Protein AF-M6HXC1-F1 (afdb_monomer_lite)

Structure (mmCIF, N/CA/C/O backbone):
data_AF-M6HXC1-F1
#
_entry.id   AF-M6HXC1-F1
#
loop_
_atom_site.group_PDB
_atom_site.id
_atom_site.type_symbol
_atom_site.label_atom_id
_atom_site.label_alt_id
_atom_site.label_comp_id
_atom_site.label_asym_id
_atom_site.label_entity_id
_atom_site.label_seq_id
_atom_site.pdbx_PDB_ins_code
_atom_site.Cartn_x
_atom_site.Cartn_y
_atom_site.Cartn_z
_atom_site.occupancy
_atom_site.B_iso_or_equiv
_atom_site.auth_seq_id
_atom_site.auth_comp_id
_atom_site.auth_asym_id
_atom_site.auth_atom_id
_atom_site.pdbx_PDB_model_num
ATOM 1 N N . MET A 1 1 ? 54.395 -15.368 -34.177 1.00 36.56 1 MET A N 1
ATOM 2 C CA . MET A 1 1 ? 54.080 -14.291 -33.207 1.00 36.56 1 MET A CA 1
ATOM 3 C C . MET A 1 1 ? 53.318 -13.216 -33.977 1.00 36.56 1 MET A C 1
ATOM 5 O O . MET A 1 1 ? 53.931 -12.539 -34.779 1.00 36.56 1 MET A O 1
ATOM 9 N N . SER A 1 2 ? 51.989 -13.232 -34.083 1.00 32.53 2 SER A N 1
ATOM 10 C CA . SER A 1 2 ? 50.920 -13.229 -33.068 1.00 32.53 2 SER A CA 1
ATOM 11 C C . SER A 1 2 ? 50.700 -11.858 -32.412 1.00 32.53 2 SER A C 1
ATOM 13 O O . SER A 1 2 ? 51.585 -11.357 -31.732 1.00 32.53 2 SER A O 1
ATOM 15 N N . GLN A 1 3 ? 49.459 -11.378 -32.584 1.00 36.69 3 GLN A N 1
ATOM 16 C CA . GLN A 1 3 ? 48.673 -10.468 -31.737 1.00 36.69 3 GLN A CA 1
ATOM 17 C C . GLN A 1 3 ? 48.972 -8.958 -31.744 1.00 36.69 3 GLN A C 1
ATOM 19 O O . GLN A 1 3 ? 49.969 -8.506 -31.203 1.00 36.69 3 GLN A O 1
ATOM 24 N N . SER A 1 4 ? 47.996 -8.172 -32.239 1.00 34.72 4 SER A N 1
ATOM 25 C CA . SER A 1 4 ? 47.321 -7.117 -31.434 1.00 34.72 4 SER A CA 1
ATOM 26 C C . SER A 1 4 ? 46.303 -6.232 -32.193 1.00 34.72 4 SER A C 1
ATOM 28 O O . SER A 1 4 ? 46.086 -5.087 -31.811 1.00 34.72 4 SER A O 1
ATOM 30 N N . LYS A 1 5 ? 45.612 -6.700 -33.248 1.00 34.59 5 LYS A N 1
ATOM 31 C CA . LYS A 1 5 ? 44.553 -5.879 -33.900 1.00 34.59 5 LYS A CA 1
ATOM 32 C C . LYS A 1 5 ? 43.199 -6.572 -34.100 1.00 34.59 5 LYS A C 1
ATOM 34 O O . LYS A 1 5 ? 42.372 -6.102 -34.867 1.00 34.59 5 LYS A O 1
ATOM 39 N N . GLY A 1 6 ? 42.949 -7.666 -33.374 1.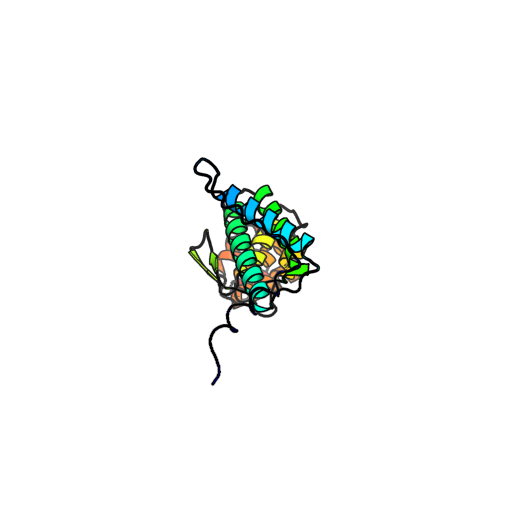00 31.66 6 GLY A N 1
ATOM 40 C CA . GLY A 1 6 ? 41.739 -8.491 -33.523 1.00 31.66 6 GLY A CA 1
ATOM 41 C C . GLY A 1 6 ? 40.704 -8.421 -32.392 1.00 31.66 6 GLY A C 1
ATOM 42 O O . GLY A 1 6 ? 39.690 -9.101 -32.493 1.00 31.66 6 GLY A O 1
ATOM 43 N N . TYR A 1 7 ? 40.918 -7.642 -31.322 1.00 31.84 7 TYR A N 1
ATOM 44 C CA . TYR A 1 7 ? 40.056 -7.711 -30.124 1.00 31.84 7 TYR A CA 1
ATOM 45 C C . TYR A 1 7 ? 39.026 -6.582 -29.962 1.00 31.84 7 TYR A C 1
ATOM 47 O O . TYR A 1 7 ? 38.107 -6.725 -29.162 1.00 31.84 7 TYR A O 1
ATOM 55 N N . TYR A 1 8 ? 39.100 -5.505 -30.751 1.00 30.84 8 TYR A N 1
ATOM 56 C CA . TYR A 1 8 ? 38.134 -4.397 -30.654 1.00 30.84 8 TYR A CA 1
ATOM 57 C C . TYR A 1 8 ? 37.016 -4.423 -31.706 1.00 30.84 8 TYR A C 1
ATOM 59 O O . TYR A 1 8 ? 36.006 -3.751 -31.531 1.00 30.84 8 TYR A O 1
ATOM 67 N N . PHE A 1 9 ? 37.127 -5.252 -32.749 1.00 29.84 9 PHE A N 1
ATOM 68 C CA . PHE A 1 9 ? 36.102 -5.337 -33.801 1.00 29.84 9 PHE A CA 1
ATOM 69 C C . PHE A 1 9 ? 35.052 -6.436 -33.588 1.00 29.84 9 PHE A C 1
ATOM 71 O O . PHE A 1 9 ? 34.052 -6.468 -34.300 1.00 29.84 9 PHE A O 1
ATOM 78 N N . LYS A 1 10 ? 35.224 -7.309 -32.586 1.00 29.42 10 LYS A N 1
ATOM 79 C CA . LYS A 1 10 ? 34.279 -8.408 -32.318 1.00 29.42 10 LYS A CA 1
ATOM 80 C C . LYS A 1 10 ? 33.200 -8.080 -31.278 1.00 29.42 10 LYS A C 1
ATOM 82 O O . LYS A 1 10 ? 32.333 -8.905 -31.037 1.00 29.42 10 LYS A O 1
ATOM 87 N N . LYS A 1 11 ? 33.200 -6.873 -30.698 1.00 31.97 11 LYS A N 1
ATOM 88 C CA . LYS A 1 11 ? 32.168 -6.430 -29.734 1.00 31.97 11 LYS A CA 1
ATOM 89 C C . LYS A 1 11 ? 31.167 -5.412 -30.297 1.00 31.97 11 LYS A C 1
ATOM 91 O O . LYS A 1 11 ? 30.354 -4.878 -29.556 1.00 31.97 11 LYS A O 1
ATOM 96 N N . LEU A 1 12 ? 31.226 -5.160 -31.605 1.00 30.53 12 LEU A N 1
ATOM 97 C CA . LEU A 1 12 ? 30.368 -4.211 -32.330 1.00 30.53 12 LEU A CA 1
ATOM 98 C C . LEU A 1 12 ? 29.409 -4.896 -33.320 1.00 30.53 12 LEU A C 1
ATOM 100 O O . LEU A 1 12 ? 28.725 -4.220 -34.082 1.00 30.53 12 LEU A O 1
ATOM 104 N N . LEU A 1 13 ? 29.342 -6.231 -33.307 1.00 31.02 13 LEU A N 1
ATOM 105 C CA . LEU A 1 13 ? 28.582 -7.025 -34.280 1.00 31.02 13 LEU A CA 1
ATOM 106 C C . LEU A 1 13 ? 27.332 -7.726 -33.724 1.00 31.02 13 LEU A C 1
ATOM 108 O O . LEU A 1 13 ? 26.699 -8.451 -34.477 1.00 31.02 13 LEU A O 1
ATOM 112 N N . ASP A 1 14 ? 26.913 -7.414 -32.492 1.00 31.38 14 ASP A N 1
ATOM 113 C CA . ASP A 1 14 ? 25.625 -7.867 -31.920 1.00 31.38 14 ASP A CA 1
ATOM 114 C C . ASP A 1 14 ? 24.550 -6.761 -31.852 1.00 31.38 14 ASP A C 1
ATOM 116 O O . ASP A 1 14 ? 23.504 -6.923 -31.234 1.00 31.38 14 ASP A O 1
ATOM 120 N N . LEU A 1 15 ? 24.767 -5.622 -32.517 1.00 37.88 15 LEU A N 1
ATOM 121 C CA . LEU A 1 15 ? 23.838 -4.477 -32.520 1.00 37.88 15 LEU A CA 1
ATOM 122 C C . LEU A 1 15 ? 23.124 -4.258 -33.864 1.00 37.88 15 LEU A C 1
ATOM 124 O O . LEU A 1 15 ? 22.612 -3.175 -34.136 1.00 37.88 15 LEU A O 1
ATOM 128 N N . LYS A 1 16 ? 23.054 -5.280 -34.724 1.00 31.03 16 LYS A N 1
ATOM 129 C CA . LYS A 1 16 ? 22.510 -5.136 -36.086 1.00 31.03 16 LYS A CA 1
ATOM 130 C C . LYS A 1 16 ? 20.981 -5.190 -36.231 1.00 31.03 16 LYS A C 1
ATOM 132 O O . LYS A 1 16 ? 20.516 -5.134 -37.363 1.00 31.03 16 LYS A O 1
ATOM 137 N N . CYS A 1 17 ? 20.197 -5.203 -35.150 1.00 33.34 17 CYS A N 1
ATOM 138 C CA . CYS A 1 17 ? 18.726 -5.203 -35.261 1.00 33.34 17 CYS A CA 1
ATOM 139 C C . CYS A 1 17 ? 18.004 -3.929 -34.802 1.00 33.34 17 CYS A C 1
ATOM 141 O O . CYS A 1 17 ? 16.793 -3.853 -34.976 1.00 33.34 17 CYS A O 1
ATOM 143 N N . CYS A 1 18 ? 18.679 -2.898 -34.289 1.00 35.50 18 CYS A N 1
ATOM 144 C CA . CYS A 1 18 ? 17.993 -1.648 -33.943 1.00 35.50 18 CYS A CA 1
ATOM 145 C C . CYS A 1 18 ? 18.856 -0.437 -34.293 1.00 35.50 18 CYS A C 1
ATOM 147 O O . CYS A 1 18 ? 19.842 -0.144 -33.619 1.00 35.50 18 CYS A O 1
ATOM 149 N N . GLY A 1 19 ? 18.467 0.289 -35.341 1.00 35.44 19 GLY A N 1
ATOM 150 C CA . GLY A 1 19 ? 18.986 1.625 -35.600 1.00 35.44 19 GLY A CA 1
ATOM 151 C C . GLY A 1 19 ? 18.590 2.555 -34.457 1.00 35.44 19 GLY A C 1
ATOM 152 O O . GLY A 1 19 ? 17.451 3.001 -34.388 1.00 35.44 19 GLY A O 1
ATOM 153 N N . PHE A 1 20 ? 19.528 2.844 -33.558 1.00 37.12 20 PHE A N 1
ATOM 154 C CA . PHE A 1 20 ? 19.376 3.888 -32.552 1.00 37.12 20 PHE A CA 1
ATOM 155 C C . PHE A 1 20 ? 20.219 5.095 -32.947 1.00 37.12 20 PHE A C 1
ATOM 157 O O . PHE A 1 20 ? 21.436 5.128 -32.771 1.00 37.12 20 PHE A O 1
ATOM 164 N N . ILE A 1 21 ? 19.539 6.112 -33.471 1.00 33.97 21 ILE A N 1
ATOM 165 C CA . ILE A 1 21 ? 20.050 7.477 -33.510 1.00 33.97 21 ILE A CA 1
ATOM 166 C C . ILE A 1 21 ? 20.040 7.973 -32.064 1.00 33.97 21 ILE A C 1
ATOM 168 O O . ILE A 1 21 ? 18.987 8.245 -31.487 1.00 33.97 21 ILE A O 1
ATOM 172 N N . TRP A 1 22 ? 21.217 8.082 -31.453 1.00 30.48 22 TRP A N 1
ATOM 173 C CA . TRP A 1 22 ? 21.364 8.777 -30.180 1.00 30.48 22 TRP A CA 1
ATOM 174 C C . TRP A 1 22 ? 21.272 10.282 -30.443 1.00 30.48 22 TRP A C 1
ATOM 176 O O . TRP A 1 22 ? 22.272 10.956 -30.679 1.00 30.48 22 TRP A O 1
ATOM 186 N N . MET A 1 23 ? 20.054 10.825 -30.431 1.00 26.81 23 MET A N 1
ATOM 187 C CA . MET A 1 23 ? 19.866 12.271 -30.475 1.00 26.81 23 MET A CA 1
ATOM 188 C C . MET A 1 23 ? 20.130 12.832 -29.077 1.00 26.81 23 MET A C 1
ATOM 190 O O . MET A 1 23 ? 19.324 12.716 -28.154 1.00 26.81 23 MET A O 1
ATOM 194 N N . ARG A 1 24 ? 21.316 13.414 -28.903 1.00 30.95 24 ARG A N 1
ATOM 195 C CA . ARG A 1 24 ? 21.702 14.181 -27.719 1.00 30.95 24 ARG A CA 1
ATOM 196 C C . ARG A 1 24 ? 20.886 15.480 -27.696 1.00 30.95 24 ARG A C 1
ATOM 198 O O . ARG A 1 24 ? 21.367 16.518 -28.135 1.00 30.95 24 ARG A O 1
ATOM 205 N N . MET A 1 25 ? 19.650 15.439 -27.198 1.00 28.02 25 MET A N 1
ATOM 206 C CA . MET A 1 25 ? 18.897 16.662 -26.903 1.00 28.02 25 MET A CA 1
ATOM 207 C C . MET A 1 25 ? 19.469 17.310 -25.640 1.00 28.02 25 MET A C 1
ATOM 209 O O . MET A 1 25 ? 19.085 16.998 -24.515 1.00 28.02 25 MET A O 1
ATOM 213 N N . GLN A 1 26 ? 20.412 18.233 -25.832 1.00 34.38 26 GLN A N 1
ATOM 214 C CA . GLN A 1 26 ? 20.573 19.347 -24.908 1.00 34.38 26 GLN A CA 1
ATOM 215 C C . GLN A 1 26 ? 19.395 20.302 -25.123 1.00 34.38 26 GLN A C 1
ATOM 217 O O . GLN A 1 26 ? 19.461 21.199 -25.954 1.00 34.38 26 GLN A O 1
ATOM 222 N N . THR A 1 27 ? 18.317 20.130 -24.367 1.00 30.53 27 THR A N 1
ATOM 223 C CA . THR A 1 27 ? 17.309 21.182 -24.205 1.00 30.53 27 THR A CA 1
ATOM 224 C C . THR A 1 27 ? 17.566 21.889 -22.886 1.00 30.53 27 THR A C 1
ATOM 226 O O . THR A 1 27 ? 17.169 21.430 -21.816 1.00 30.53 27 THR A O 1
ATOM 229 N N . LYS A 1 28 ? 18.267 23.023 -22.965 1.00 33.28 28 LYS A N 1
ATOM 230 C CA . LYS A 1 28 ? 18.056 24.105 -22.002 1.00 33.28 28 LYS A CA 1
ATOM 231 C C . LYS A 1 28 ? 16.594 24.554 -22.133 1.00 33.28 28 LYS A C 1
ATOM 233 O O . LYS A 1 28 ? 16.119 24.691 -23.255 1.00 33.28 28 LYS A O 1
ATOM 238 N N . SER A 1 29 ? 15.970 24.875 -20.996 1.00 39.41 29 SER A N 1
ATOM 239 C CA . SER A 1 29 ? 14.734 25.668 -20.854 1.00 39.41 29 SER A CA 1
ATOM 240 C C . SER A 1 29 ? 13.400 24.898 -20.709 1.00 39.41 29 SER A C 1
ATOM 242 O O . SER A 1 29 ? 12.919 24.264 -21.638 1.00 39.41 29 SER A O 1
ATOM 244 N N . ILE A 1 30 ? 12.808 25.037 -19.511 1.00 35.81 30 ILE A N 1
ATOM 245 C CA . ILE A 1 30 ? 11.367 25.002 -19.173 1.00 35.81 30 ILE A CA 1
ATOM 246 C C . ILE A 1 30 ? 10.609 23.690 -19.469 1.00 35.81 30 ILE A C 1
ATOM 248 O O . ILE A 1 30 ? 9.580 23.683 -20.135 1.00 35.81 30 ILE A O 1
ATOM 252 N N . LEU A 1 31 ? 11.048 22.565 -18.899 1.00 39.03 31 LEU A N 1
ATOM 253 C CA . LEU A 1 31 ? 10.179 21.392 -18.748 1.00 39.03 31 LEU A CA 1
ATOM 254 C C . LEU A 1 31 ? 10.225 20.920 -17.296 1.00 39.03 31 LEU A C 1
ATOM 256 O O . LEU A 1 31 ? 11.292 20.597 -16.773 1.00 39.03 31 LEU A O 1
ATOM 260 N N . ASN A 1 32 ? 9.072 20.929 -16.626 1.00 45.81 32 ASN A N 1
ATOM 261 C CA . ASN A 1 32 ? 8.947 20.533 -15.225 1.00 45.81 32 ASN A CA 1
ATOM 262 C C . ASN A 1 32 ? 9.570 19.133 -15.006 1.00 45.81 32 ASN A C 1
ATOM 264 O O . ASN A 1 32 ? 9.430 18.233 -15.842 1.00 45.81 32 ASN A O 1
ATOM 268 N N . ARG A 1 33 ? 10.275 18.929 -13.886 1.00 50.69 33 ARG A N 1
ATOM 269 C CA . ARG A 1 33 ? 11.004 17.683 -13.574 1.00 50.69 33 ARG A CA 1
ATOM 270 C C . ARG A 1 33 ? 10.080 16.453 -13.614 1.00 50.69 33 ARG A C 1
ATOM 272 O O . ARG A 1 33 ? 10.525 15.390 -14.047 1.00 50.69 33 ARG A O 1
ATOM 279 N N . LYS A 1 34 ? 8.796 16.632 -13.263 1.00 50.00 34 LYS A N 1
ATOM 280 C CA . LYS A 1 34 ? 7.723 15.624 -13.364 1.00 50.00 34 LYS A CA 1
ATOM 281 C C . LYS A 1 34 ? 7.447 15.194 -14.821 1.00 50.00 34 LYS A C 1
ATOM 283 O O . LYS A 1 34 ? 7.458 14.002 -15.120 1.00 50.00 34 LYS A O 1
ATOM 288 N N . HIS A 1 35 ? 7.337 16.147 -15.755 1.00 54.31 35 HIS A N 1
ATOM 289 C CA . HIS A 1 35 ? 7.111 15.872 -17.186 1.00 54.31 35 HIS A CA 1
ATOM 290 C C . HIS A 1 35 ? 8.260 15.087 -17.830 1.00 54.31 35 HIS A C 1
ATOM 292 O O . HIS A 1 35 ? 8.031 14.200 -18.648 1.00 54.31 35 HIS A O 1
ATOM 298 N N . THR A 1 36 ? 9.503 15.372 -17.434 1.00 61.56 36 THR A N 1
ATOM 299 C CA . THR A 1 36 ? 10.685 14.704 -18.005 1.00 61.56 36 THR A CA 1
ATOM 300 C C . THR A 1 36 ? 10.716 13.200 -17.703 1.00 61.56 36 THR A C 1
ATOM 302 O O . THR A 1 36 ? 11.212 12.428 -18.521 1.00 61.56 36 THR A O 1
ATOM 305 N N . PHE A 1 37 ? 10.204 12.756 -16.550 1.00 65.56 37 PHE A N 1
ATOM 306 C CA . PHE A 1 37 ? 10.182 11.331 -16.214 1.00 65.56 37 PHE A CA 1
ATOM 307 C C . PHE A 1 37 ? 9.011 10.589 -16.862 1.00 65.56 37 PHE A C 1
ATOM 309 O O . PHE A 1 37 ? 9.242 9.518 -17.413 1.00 65.56 37 PHE A O 1
ATOM 316 N N . LEU A 1 38 ? 7.800 11.159 -16.870 1.00 63.66 38 LEU A N 1
ATOM 317 C CA . LEU A 1 38 ? 6.650 10.552 -17.554 1.00 63.66 38 LEU A CA 1
ATOM 318 C C . LEU A 1 38 ? 6.970 10.301 -19.033 1.00 63.66 38 LEU A C 1
ATOM 320 O O . LEU A 1 38 ? 6.770 9.199 -19.534 1.00 63.66 38 LEU A O 1
ATOM 324 N N . VAL A 1 39 ? 7.581 11.287 -19.702 1.00 65.31 39 VAL A N 1
ATOM 325 C CA . VAL A 1 39 ? 8.066 11.139 -21.082 1.00 65.31 39 VAL A CA 1
ATOM 326 C C . VAL A 1 39 ? 9.080 10.002 -21.191 1.00 65.31 39 VAL A C 1
ATOM 328 O O . VAL A 1 39 ? 9.005 9.221 -22.131 1.00 65.31 39 VAL A O 1
ATOM 331 N N . ARG A 1 40 ? 10.003 9.855 -20.232 1.00 68.31 40 ARG A N 1
ATOM 332 C CA . ARG A 1 40 ? 10.975 8.750 -20.229 1.00 68.31 40 ARG A CA 1
ATOM 333 C C . ARG A 1 40 ? 10.315 7.392 -20.023 1.00 68.31 40 ARG A C 1
ATOM 335 O O . ARG A 1 40 ? 10.675 6.478 -20.747 1.00 68.31 40 ARG A O 1
ATOM 342 N N . VAL A 1 41 ? 9.356 7.255 -19.106 1.00 67.19 41 VAL A N 1
ATOM 343 C CA . VAL A 1 41 ? 8.618 5.996 -18.903 1.00 67.19 41 VAL A CA 1
ATOM 344 C C . VAL A 1 41 ? 7.834 5.637 -20.148 1.00 67.19 41 VAL A C 1
ATOM 346 O O . VAL A 1 41 ? 7.974 4.523 -20.630 1.00 67.19 41 VAL A O 1
ATOM 349 N N . VAL A 1 42 ? 7.079 6.579 -20.714 1.00 67.94 42 VAL A N 1
ATOM 350 C CA . VAL A 1 42 ? 6.321 6.361 -21.952 1.00 67.94 42 VAL A CA 1
ATOM 351 C C . VAL A 1 42 ? 7.257 5.959 -23.089 1.00 67.94 42 VAL A C 1
ATOM 353 O O . VAL A 1 42 ? 6.997 4.973 -23.771 1.00 67.94 42 VAL A O 1
ATOM 356 N N . LEU A 1 43 ? 8.385 6.651 -23.261 1.00 71.50 43 LEU A N 1
ATOM 357 C CA . LEU A 1 43 ? 9.363 6.314 -24.293 1.00 71.50 43 LEU A CA 1
ATOM 358 C C . LEU A 1 43 ? 10.000 4.939 -24.044 1.00 71.50 43 LEU A C 1
ATOM 360 O O . LEU A 1 43 ? 10.189 4.179 -24.984 1.00 71.50 43 LEU A O 1
ATOM 364 N N . THR A 1 44 ? 10.294 4.586 -22.790 1.00 68.81 44 THR A N 1
ATOM 365 C CA . THR A 1 44 ? 10.795 3.258 -22.416 1.00 68.81 44 THR A CA 1
ATOM 366 C C . THR A 1 44 ? 9.753 2.172 -22.677 1.00 68.81 44 THR A C 1
ATOM 368 O O . THR A 1 44 ? 10.105 1.163 -23.271 1.00 68.81 44 THR A O 1
ATOM 371 N N . VAL A 1 45 ? 8.484 2.377 -22.314 1.00 68.44 45 VAL A N 1
ATOM 372 C CA . VAL A 1 45 ? 7.376 1.450 -22.601 1.00 68.44 45 VAL A CA 1
ATOM 373 C C . VAL A 1 45 ? 7.236 1.251 -24.108 1.00 68.44 45 VAL A C 1
ATOM 375 O O . VAL A 1 45 ? 7.236 0.116 -24.566 1.00 68.44 45 VAL A O 1
ATOM 378 N N . ILE A 1 46 ? 7.192 2.340 -24.883 1.00 68.00 46 ILE A N 1
ATOM 379 C CA . ILE A 1 46 ? 7.152 2.307 -26.350 1.00 68.00 46 ILE A CA 1
ATOM 380 C C . ILE A 1 46 ? 8.324 1.476 -26.875 1.00 68.00 46 ILE A C 1
ATOM 382 O O . ILE A 1 46 ? 8.117 0.503 -27.592 1.00 68.00 46 ILE A O 1
ATOM 386 N N . LEU A 1 47 ? 9.554 1.794 -26.473 1.00 71.19 47 LEU A N 1
ATOM 387 C CA . LEU A 1 47 ? 10.731 1.058 -26.924 1.00 71.19 47 LEU A CA 1
ATOM 388 C C . LEU A 1 47 ? 10.670 -0.425 -26.552 1.00 71.19 47 LEU A C 1
ATOM 390 O O . LEU A 1 47 ? 10.983 -1.251 -27.401 1.00 71.19 47 LEU A O 1
ATOM 394 N N . LEU A 1 48 ? 10.239 -0.779 -25.340 1.00 68.12 48 LEU A N 1
ATOM 395 C CA . LEU A 1 48 ? 10.093 -2.169 -24.896 1.00 68.12 48 LEU A CA 1
ATOM 396 C C . LEU A 1 48 ? 9.030 -2.920 -25.707 1.00 68.12 48 LEU A C 1
ATOM 398 O O . LEU A 1 48 ? 9.276 -4.043 -26.132 1.00 68.12 48 LEU A O 1
ATOM 402 N N . VAL A 1 49 ? 7.880 -2.294 -25.971 1.00 65.19 49 VAL A N 1
ATOM 403 C CA . VAL A 1 49 ? 6.796 -2.878 -26.776 1.00 65.19 49 VAL A CA 1
ATOM 404 C C . VAL A 1 49 ? 7.247 -3.081 -28.226 1.00 65.19 49 VAL A C 1
ATOM 406 O O . VAL A 1 49 ? 7.071 -4.163 -28.780 1.00 65.19 49 VAL A O 1
ATOM 409 N N . PHE A 1 50 ? 7.897 -2.083 -28.834 1.00 62.97 50 PHE A N 1
ATOM 410 C CA . PHE A 1 50 ? 8.372 -2.168 -30.220 1.00 62.97 50 PHE A CA 1
ATOM 411 C C . PHE A 1 50 ? 9.614 -3.053 -30.395 1.00 62.97 50 PHE A C 1
ATOM 413 O O . PHE A 1 50 ? 9.849 -3.561 -31.489 1.00 62.97 50 PHE A O 1
ATOM 420 N N . SER A 1 51 ? 10.393 -3.278 -29.334 1.00 64.62 51 SER A N 1
ATOM 421 C CA . SER A 1 51 ? 11.533 -4.204 -29.338 1.00 64.62 51 SER A CA 1
ATOM 422 C C . SER A 1 51 ? 11.252 -5.518 -28.610 1.00 64.62 51 SER A C 1
ATOM 424 O O . SER A 1 51 ? 12.191 -6.248 -28.314 1.00 64.62 51 SER A O 1
ATOM 426 N N . GLY A 1 52 ? 9.981 -5.891 -28.409 1.00 55.84 52 GLY A N 1
ATOM 427 C CA . GLY A 1 52 ? 9.575 -7.182 -27.830 1.00 55.84 52 GLY A CA 1
ATOM 428 C C . GLY A 1 52 ? 10.102 -8.423 -28.576 1.00 55.84 52 GLY A C 1
ATOM 429 O O . GLY A 1 52 ? 10.037 -9.527 -28.048 1.00 55.84 52 GLY A O 1
ATOM 430 N N . ASN A 1 53 ? 10.694 -8.240 -29.763 1.00 53.97 53 ASN A N 1
ATOM 431 C CA . ASN A 1 53 ? 11.420 -9.260 -30.528 1.00 53.97 53 ASN A CA 1
ATOM 432 C C . ASN A 1 53 ? 12.943 -9.295 -30.258 1.00 53.97 53 ASN A C 1
ATOM 434 O O . ASN A 1 53 ? 13.666 -10.049 -30.908 1.00 53.97 53 ASN A O 1
ATOM 438 N N . CYS A 1 54 ? 13.465 -8.476 -29.343 1.00 60.25 54 CYS A N 1
ATOM 439 C CA . CYS A 1 54 ? 14.883 -8.419 -28.998 1.00 60.25 54 CYS A CA 1
ATOM 440 C C . CYS A 1 54 ? 15.156 -9.132 -27.668 1.00 60.25 54 CYS A C 1
ATOM 442 O O . CYS A 1 54 ? 14.578 -8.813 -26.631 1.00 60.25 54 CYS A O 1
ATOM 444 N N . SER A 1 55 ? 16.099 -10.075 -27.681 1.00 65.12 55 SER A N 1
ATOM 445 C CA . SER A 1 55 ? 16.587 -10.717 -26.460 1.00 65.12 55 SER A CA 1
ATOM 446 C C . SER A 1 55 ? 17.509 -9.759 -25.701 1.00 65.12 55 SER A C 1
ATOM 448 O O . SER A 1 55 ? 18.661 -9.563 -26.086 1.00 65.12 55 SER A O 1
ATOM 450 N N . TYR A 1 56 ? 17.023 -9.158 -24.615 1.00 68.00 56 TYR A N 1
ATOM 451 C CA . TYR A 1 56 ? 17.882 -8.445 -23.663 1.00 68.00 56 TYR A CA 1
ATOM 452 C C . TYR A 1 56 ? 18.748 -9.431 -22.874 1.00 68.00 56 TYR A C 1
ATOM 454 O O . TYR A 1 56 ? 18.351 -10.573 -22.650 1.00 68.00 56 TYR A O 1
ATOM 462 N N . SER A 1 57 ? 19.909 -8.983 -22.393 1.00 82.00 57 SER A N 1
ATOM 463 C CA . SER A 1 57 ? 20.615 -9.743 -21.360 1.00 82.00 57 SER A CA 1
ATOM 464 C C . SER A 1 57 ? 19.797 -9.736 -20.065 1.00 82.00 57 SER A C 1
ATOM 466 O O . SER A 1 57 ? 19.182 -8.723 -19.721 1.00 82.00 57 SER A O 1
ATOM 468 N N . GLU A 1 58 ? 19.823 -10.840 -19.316 1.00 84.38 58 GLU A N 1
ATOM 469 C CA . GLU A 1 58 ? 19.110 -10.943 -18.032 1.00 84.38 58 GLU A CA 1
ATOM 470 C C . GLU A 1 58 ? 19.515 -9.828 -17.058 1.00 84.38 58 GLU A C 1
ATOM 472 O O . GLU A 1 58 ? 18.664 -9.221 -16.415 1.00 84.38 58 GLU A O 1
ATOM 477 N N . SER A 1 59 ? 20.801 -9.458 -17.034 1.00 85.94 59 SER A N 1
ATOM 478 C CA . SER A 1 59 ? 21.294 -8.345 -16.213 1.00 85.94 59 SER A CA 1
ATOM 479 C C . SER A 1 59 ? 20.687 -6.992 -16.609 1.00 85.94 59 SER A C 1
ATOM 481 O O . SER A 1 59 ? 20.344 -6.188 -15.743 1.00 85.94 59 SER A O 1
ATOM 483 N N . LEU A 1 60 ? 20.519 -6.712 -17.907 1.00 84.00 60 LEU A N 1
ATOM 484 C CA . LEU A 1 60 ? 19.879 -5.472 -18.351 1.00 84.00 60 LEU A CA 1
ATOM 485 C C . LEU A 1 60 ? 18.386 -5.472 -18.006 1.00 84.00 60 LEU A C 1
ATOM 487 O O . LEU A 1 60 ? 17.884 -4.466 -17.505 1.00 84.00 60 LEU A O 1
ATOM 491 N N . ARG A 1 61 ? 17.694 -6.600 -18.220 1.00 85.31 61 ARG A N 1
ATOM 492 C CA . ARG A 1 61 ? 16.282 -6.762 -17.843 1.00 85.31 61 ARG A CA 1
ATOM 493 C C . ARG A 1 61 ? 16.090 -6.530 -16.344 1.00 85.31 61 ARG A C 1
ATOM 495 O O . ARG A 1 61 ? 15.199 -5.784 -15.949 1.00 85.31 61 ARG A O 1
ATOM 502 N N . GLU A 1 62 ? 16.957 -7.104 -15.516 1.00 89.50 62 GLU A N 1
ATOM 503 C CA . GLU A 1 62 ? 16.929 -6.938 -14.065 1.00 89.50 62 GLU A CA 1
ATOM 504 C C . GLU A 1 62 ? 17.189 -5.495 -13.608 1.00 89.50 62 GLU A C 1
ATOM 506 O O . GLU A 1 62 ? 16.503 -4.974 -12.724 1.00 89.50 62 GLU A O 1
ATOM 511 N N . ASN A 1 63 ? 18.154 -4.814 -14.217 1.00 88.56 63 ASN A N 1
ATOM 512 C CA . ASN A 1 63 ? 18.415 -3.417 -13.888 1.00 88.56 63 ASN A CA 1
ATOM 513 C C . ASN A 1 63 ? 17.225 -2.524 -14.267 1.00 88.56 63 ASN A C 1
ATOM 515 O O . ASN A 1 63 ? 16.823 -1.662 -13.484 1.00 88.56 63 ASN A O 1
ATOM 519 N N . LEU A 1 64 ? 16.623 -2.758 -15.437 1.00 88.38 64 LEU A N 1
ATOM 520 C CA . LEU A 1 64 ? 15.466 -1.998 -15.908 1.00 88.38 64 LEU A CA 1
ATOM 521 C C . LEU A 1 64 ? 14.214 -2.257 -15.061 1.00 88.38 64 LEU A C 1
ATOM 523 O O . LEU A 1 64 ? 13.578 -1.287 -14.648 1.00 88.38 64 LEU A O 1
ATOM 527 N N . ARG A 1 65 ? 13.880 -3.521 -14.746 1.00 92.50 65 ARG A N 1
ATOM 528 C CA . ARG A 1 65 ? 12.694 -3.858 -13.927 1.00 92.50 65 ARG A CA 1
ATOM 529 C C . ARG A 1 65 ? 12.751 -3.184 -12.555 1.00 92.50 65 ARG A C 1
ATOM 531 O O . ARG A 1 65 ? 11.765 -2.604 -12.108 1.00 92.50 65 ARG A O 1
ATOM 538 N N . ASN A 1 66 ? 13.922 -3.205 -11.912 1.00 94.00 66 ASN A N 1
ATOM 539 C CA . ASN A 1 66 ? 14.118 -2.624 -10.586 1.00 94.00 66 ASN A CA 1
ATOM 540 C C . ASN A 1 66 ? 14.120 -1.094 -10.637 1.00 94.00 66 ASN A C 1
ATOM 542 O O . ASN A 1 66 ? 13.466 -0.451 -9.818 1.00 94.00 66 ASN A O 1
ATOM 546 N N . TYR A 1 67 ? 14.809 -0.503 -11.619 1.00 91.12 67 TYR A N 1
ATOM 547 C CA . TYR A 1 67 ? 14.826 0.947 -11.799 1.00 91.12 67 TYR A CA 1
ATOM 548 C C . TYR A 1 67 ? 13.419 1.510 -12.031 1.00 91.12 67 TYR A C 1
ATOM 550 O O . TYR A 1 67 ? 13.036 2.488 -11.386 1.00 91.12 67 TYR A O 1
ATOM 558 N N . LEU A 1 68 ? 12.649 0.894 -12.935 1.00 92.06 68 LEU A N 1
ATOM 559 C CA . LEU A 1 68 ? 11.295 1.339 -13.257 1.00 92.06 68 LEU A CA 1
ATOM 560 C C . LEU A 1 68 ? 10.368 1.210 -12.051 1.00 92.06 68 LEU A C 1
ATOM 562 O O . LEU A 1 68 ? 9.713 2.194 -11.717 1.00 92.06 68 LEU A O 1
ATOM 566 N N . LEU A 1 69 ? 10.375 0.061 -11.365 1.00 95.25 69 LEU A N 1
ATOM 567 C CA . LEU A 1 69 ? 9.570 -0.149 -10.160 1.00 95.25 69 LEU A CA 1
ATOM 568 C C . LEU A 1 69 ? 9.845 0.929 -9.106 1.00 95.25 69 LEU A C 1
ATOM 570 O O . LEU A 1 69 ? 8.914 1.589 -8.658 1.00 95.25 69 LEU A O 1
ATOM 574 N N . VAL A 1 70 ? 11.114 1.155 -8.742 1.00 94.94 70 VAL A N 1
ATOM 575 C CA . VAL A 1 70 ? 11.471 2.149 -7.715 1.00 94.94 70 VAL A CA 1
ATOM 576 C C . VAL A 1 70 ? 10.996 3.542 -8.116 1.00 94.94 70 VAL A C 1
ATOM 578 O O . VAL A 1 70 ? 10.458 4.280 -7.294 1.00 94.94 70 VAL A O 1
ATOM 581 N N . LYS A 1 71 ? 11.187 3.932 -9.379 1.00 93.44 71 LYS A N 1
ATOM 582 C CA . LYS A 1 71 ? 10.800 5.271 -9.823 1.00 93.44 71 LYS A CA 1
ATOM 583 C C . LYS A 1 71 ? 9.291 5.466 -9.867 1.00 93.44 71 LYS A C 1
ATOM 585 O O . LYS A 1 71 ? 8.821 6.504 -9.411 1.00 93.44 71 LYS A O 1
ATOM 590 N N . VAL A 1 72 ? 8.561 4.480 -10.377 1.00 94.62 72 VAL A N 1
ATOM 591 C CA . VAL A 1 72 ? 7.096 4.472 -10.400 1.00 94.62 72 VAL A CA 1
ATOM 592 C C . VAL A 1 72 ? 6.545 4.530 -8.981 1.00 94.62 72 VAL A C 1
ATOM 594 O O . VAL A 1 72 ? 5.735 5.402 -8.698 1.00 94.62 72 VAL A O 1
ATOM 597 N N . ALA A 1 73 ? 7.036 3.677 -8.080 1.00 96.19 73 ALA A N 1
ATOM 598 C CA . ALA A 1 73 ? 6.591 3.618 -6.692 1.00 96.19 73 ALA A CA 1
ATOM 599 C C . ALA A 1 73 ? 6.747 4.971 -5.977 1.00 96.19 73 ALA A C 1
ATOM 601 O O . ALA A 1 73 ? 5.819 5.456 -5.334 1.00 96.19 73 ALA A O 1
ATOM 602 N N . LEU A 1 74 ? 7.903 5.624 -6.137 1.00 94.44 74 LEU A N 1
ATOM 603 C CA . LEU A 1 74 ? 8.163 6.931 -5.528 1.00 94.44 74 LEU A CA 1
ATOM 604 C C . LEU A 1 74 ? 7.285 8.041 -6.099 1.00 94.44 74 LEU A C 1
ATOM 606 O O . LEU A 1 74 ? 6.806 8.884 -5.347 1.00 94.44 74 LEU A O 1
ATOM 610 N N . GLN A 1 75 ? 7.083 8.058 -7.415 1.00 93.69 75 GLN A N 1
ATOM 611 C CA . GLN A 1 75 ? 6.224 9.061 -8.033 1.00 93.69 75 GLN A CA 1
ATOM 612 C C . GLN A 1 75 ? 4.761 8.851 -7.698 1.00 93.69 75 GLN A C 1
ATOM 614 O O . GLN A 1 75 ? 4.063 9.817 -7.423 1.00 93.69 75 GLN A O 1
ATOM 619 N N . PHE A 1 76 ? 4.304 7.603 -7.692 1.00 95.38 76 PHE A N 1
ATOM 620 C CA . PHE A 1 76 ? 2.962 7.279 -7.254 1.00 95.38 76 PHE A CA 1
ATOM 621 C C . PHE A 1 76 ? 2.740 7.782 -5.825 1.00 95.38 76 PHE A C 1
ATOM 623 O O . PHE A 1 76 ? 1.784 8.516 -5.592 1.00 95.38 76 PHE A O 1
ATOM 630 N N . ASN A 1 77 ? 3.676 7.495 -4.908 1.00 95.00 77 ASN A N 1
ATOM 631 C CA . ASN A 1 77 ? 3.641 7.994 -3.532 1.00 95.00 77 ASN A CA 1
ATOM 632 C C . ASN A 1 77 ? 3.589 9.526 -3.454 1.00 95.00 77 ASN A C 1
ATOM 634 O O . ASN A 1 77 ? 2.826 10.082 -2.664 1.00 95.00 77 ASN A O 1
ATOM 638 N N . GLU A 1 78 ? 4.388 10.218 -4.269 1.00 93.81 78 GLU A N 1
ATOM 639 C CA . GLU A 1 78 ? 4.371 11.679 -4.368 1.00 93.81 78 GLU A CA 1
ATOM 640 C C . GLU A 1 78 ? 3.005 12.189 -4.853 1.00 93.81 78 GLU A C 1
ATOM 642 O O . GLU A 1 78 ? 2.432 13.082 -4.230 1.00 93.81 78 GLU A O 1
ATOM 647 N N . HIS A 1 79 ? 2.457 11.607 -5.921 1.00 94.31 79 HIS A N 1
ATOM 648 C CA . HIS A 1 79 ? 1.178 12.011 -6.498 1.00 94.31 79 HIS A CA 1
ATOM 649 C C . HIS A 1 79 ? 0.018 11.810 -5.521 1.00 94.31 79 HIS A C 1
ATOM 651 O O . HIS A 1 79 ? -0.715 12.762 -5.254 1.00 94.31 79 HIS A O 1
ATOM 657 N N . ILE A 1 80 ? -0.110 10.631 -4.901 1.00 94.75 80 ILE A N 1
ATOM 658 C CA . ILE A 1 80 ? -1.165 10.398 -3.901 1.00 94.75 80 ILE A CA 1
ATOM 659 C C . ILE A 1 80 ? -0.994 11.293 -2.670 1.00 94.75 80 ILE A C 1
ATOM 661 O O . ILE A 1 80 ? -1.979 11.747 -2.098 1.00 94.75 80 ILE A O 1
ATOM 665 N N . SER A 1 81 ? 0.246 11.618 -2.286 1.00 91.62 81 SER A N 1
ATOM 666 C CA . SER A 1 81 ? 0.513 12.538 -1.171 1.00 91.62 81 SER A CA 1
ATOM 667 C C . SER A 1 81 ? 0.078 13.972 -1.472 1.00 91.62 81 SER A C 1
ATOM 669 O O . SER A 1 81 ? -0.239 14.715 -0.545 1.00 91.62 81 SER A O 1
ATOM 671 N N . ASN A 1 82 ? 0.057 14.347 -2.752 1.00 93.12 82 ASN A N 1
ATOM 672 C CA . ASN A 1 82 ? -0.384 15.651 -3.238 1.00 93.12 82 ASN A CA 1
ATOM 673 C C . ASN A 1 82 ? -1.850 15.652 -3.710 1.00 93.12 82 ASN A C 1
ATOM 675 O O . ASN A 1 82 ? -2.311 16.667 -4.226 1.00 93.12 82 ASN A O 1
ATOM 679 N N . ASN A 1 83 ? -2.585 14.545 -3.539 1.00 94.56 83 ASN A N 1
ATOM 680 C CA . ASN A 1 83 ? -3.937 14.340 -4.075 1.00 94.56 83 ASN A CA 1
ATOM 681 C C . ASN A 1 83 ? -4.029 14.443 -5.619 1.00 94.56 83 ASN A C 1
ATOM 683 O O . ASN A 1 83 ? -5.088 14.742 -6.169 1.00 94.56 83 ASN A O 1
ATOM 687 N N . GLU A 1 84 ? -2.927 14.190 -6.332 1.00 95.12 84 GLU A N 1
ATOM 688 C CA . GLU A 1 84 ? -2.831 14.145 -7.801 1.00 95.12 84 GLU A CA 1
ATOM 689 C C . GLU A 1 84 ? -3.289 12.750 -8.302 1.00 95.12 84 GLU A C 1
ATOM 691 O O . GLU A 1 84 ? -2.502 11.940 -8.795 1.00 95.12 84 GLU A O 1
ATOM 696 N N . TRP A 1 85 ? -4.566 12.410 -8.073 1.00 94.31 85 TRP A N 1
ATOM 697 C CA . TRP A 1 85 ? -5.093 11.042 -8.230 1.00 94.31 85 TRP A CA 1
ATOM 698 C C . TRP A 1 85 ? -5.061 10.513 -9.668 1.00 94.31 85 TRP A C 1
ATOM 700 O O . TRP A 1 85 ? -4.790 9.330 -9.882 1.00 94.31 85 TRP A O 1
ATOM 710 N N . SER A 1 86 ? -5.333 11.375 -10.648 1.00 92.56 86 SER A N 1
ATOM 711 C CA . SER A 1 86 ? -5.329 11.010 -12.069 1.00 92.56 86 SER A CA 1
ATOM 712 C C . SER A 1 86 ? -3.912 10.708 -12.558 1.00 92.56 86 SER A C 1
ATOM 714 O O . SER A 1 86 ? -3.686 9.754 -13.301 1.00 92.56 86 SER A O 1
ATOM 716 N N . GLU A 1 87 ? -2.937 11.496 -12.111 1.00 93.19 87 GLU A N 1
ATOM 717 C CA . GLU A 1 87 ? -1.520 11.316 -12.404 1.00 93.19 87 GLU A CA 1
ATOM 718 C C . GLU A 1 87 ? -0.976 10.041 -11.753 1.00 93.19 87 GLU A C 1
ATOM 720 O O . GLU A 1 87 ? -0.249 9.282 -12.401 1.00 93.19 87 GLU A O 1
ATOM 725 N N . ALA A 1 88 ? -1.376 9.770 -10.504 1.00 94.81 88 ALA A N 1
ATOM 726 C CA . ALA A 1 88 ? -1.060 8.521 -9.820 1.00 94.81 88 ALA A CA 1
ATOM 727 C C . ALA A 1 88 ? -1.568 7.313 -10.629 1.00 94.81 88 ALA A C 1
ATOM 729 O O . ALA A 1 88 ? -0.790 6.408 -10.948 1.00 94.81 88 ALA A O 1
ATOM 730 N N . ALA A 1 89 ? -2.841 7.332 -11.039 1.00 95.12 89 ALA A N 1
ATOM 731 C CA . ALA A 1 89 ? -3.429 6.254 -11.829 1.00 95.12 89 ALA A CA 1
ATOM 732 C C . ALA A 1 89 ? -2.717 6.050 -13.170 1.00 95.12 89 ALA A C 1
ATOM 734 O O . ALA A 1 89 ? -2.367 4.923 -13.525 1.00 95.12 89 ALA A O 1
ATOM 735 N N . LEU A 1 90 ? -2.432 7.138 -13.894 1.00 92.94 90 LEU A N 1
ATOM 736 C CA . LEU A 1 90 ? -1.722 7.083 -15.172 1.00 92.94 90 LEU A CA 1
ATOM 737 C C . LEU A 1 90 ? -0.363 6.382 -15.041 1.00 92.94 90 LEU A C 1
ATOM 739 O O . LEU A 1 90 ? -0.025 5.523 -15.856 1.00 92.94 90 LEU A O 1
ATOM 743 N N . ILE A 1 91 ? 0.418 6.724 -14.016 1.00 92.94 91 ILE A N 1
ATOM 744 C CA . ILE A 1 91 ? 1.745 6.135 -13.801 1.00 92.94 91 ILE A CA 1
ATOM 745 C C . ILE A 1 91 ? 1.647 4.650 -13.430 1.00 92.94 91 ILE A C 1
ATOM 747 O O . ILE A 1 91 ? 2.432 3.847 -13.942 1.00 92.94 91 ILE A O 1
ATOM 751 N N . ALA A 1 92 ? 0.668 4.264 -12.608 1.00 95.19 92 ALA A N 1
ATOM 752 C CA . ALA A 1 92 ? 0.419 2.861 -12.283 1.00 95.19 92 ALA A CA 1
ATOM 753 C C . ALA A 1 92 ? 0.016 2.043 -13.523 1.00 95.19 92 ALA A C 1
ATOM 755 O O . ALA A 1 92 ? 0.562 0.963 -13.762 1.00 95.19 92 ALA A O 1
ATOM 756 N N . HIS A 1 93 ? -0.865 2.585 -14.368 1.00 92.75 93 HIS A N 1
ATOM 757 C CA . HIS A 1 93 ? -1.243 1.950 -15.629 1.00 92.75 93 HIS A CA 1
ATOM 758 C C . HIS A 1 93 ? -0.050 1.783 -16.570 1.00 92.75 93 HIS A C 1
ATOM 760 O O . HIS A 1 93 ? 0.174 0.686 -17.080 1.00 92.75 93 HIS A O 1
ATOM 766 N N . LEU A 1 94 ? 0.761 2.826 -16.763 1.00 90.81 94 LEU A N 1
ATOM 767 C CA . LEU A 1 94 ? 1.959 2.735 -17.601 1.00 90.81 94 LEU A CA 1
ATOM 768 C C . LEU A 1 94 ? 2.939 1.674 -17.090 1.00 90.81 94 LEU A C 1
ATOM 770 O O . LEU A 1 94 ? 3.516 0.940 -17.891 1.00 90.81 94 LEU A O 1
ATOM 774 N N . TYR A 1 95 ? 3.100 1.552 -15.770 1.00 92.81 95 TYR A N 1
ATOM 775 C CA . TYR A 1 95 ? 3.917 0.494 -15.185 1.00 92.81 95 TYR A CA 1
ATOM 776 C C . TYR A 1 95 ? 3.357 -0.901 -15.465 1.00 92.81 95 TYR A C 1
ATOM 778 O O . TYR A 1 95 ? 4.122 -1.786 -15.851 1.00 92.81 95 TYR A O 1
ATOM 786 N N . SER A 1 96 ? 2.038 -1.093 -15.349 1.00 93.25 96 SER A N 1
ATOM 787 C CA . SER A 1 96 ? 1.398 -2.393 -15.604 1.00 93.25 96 SER A CA 1
ATOM 788 C C . SER A 1 96 ? 1.704 -2.950 -17.003 1.00 93.25 96 SER A C 1
ATOM 790 O O . SER A 1 96 ? 1.910 -4.152 -17.157 1.00 93.25 96 SER A O 1
ATOM 792 N N . LEU A 1 97 ? 1.861 -2.075 -18.006 1.00 90.31 97 LEU A N 1
ATOM 793 C CA . LEU A 1 97 ? 2.223 -2.454 -19.378 1.00 90.31 97 LEU A CA 1
ATOM 794 C C . LEU A 1 97 ? 3.654 -3.001 -19.502 1.00 90.31 97 LEU A C 1
ATOM 796 O O . LEU A 1 97 ? 3.969 -3.694 -20.466 1.00 90.31 97 LEU A O 1
ATOM 800 N N . THR A 1 98 ? 4.534 -2.706 -18.541 1.00 88.75 98 THR A N 1
ATOM 801 C CA . THR A 1 98 ? 5.921 -3.200 -18.541 1.00 88.75 98 THR A CA 1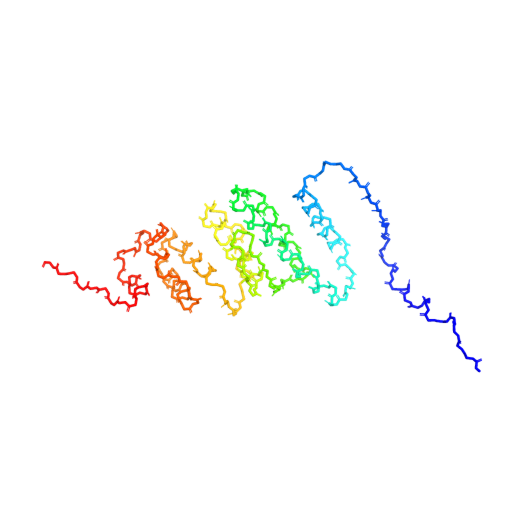
ATOM 802 C C . THR A 1 98 ? 6.053 -4.602 -17.956 1.00 88.75 98 THR A C 1
ATOM 804 O O . THR A 1 98 ? 7.005 -5.313 -18.290 1.00 88.75 98 THR A O 1
ATOM 807 N N . ILE A 1 99 ? 5.106 -5.018 -17.108 1.00 91.69 99 ILE A N 1
ATOM 808 C CA . ILE A 1 99 ? 5.189 -6.262 -16.332 1.00 91.69 99 ILE A CA 1
ATOM 809 C C . ILE A 1 99 ? 5.309 -7.504 -17.228 1.00 91.69 99 ILE A C 1
ATOM 811 O O . ILE A 1 99 ? 6.197 -8.311 -16.957 1.00 91.69 99 ILE A O 1
ATOM 815 N N . PRO A 1 100 ? 4.532 -7.670 -18.317 1.00 89.31 100 PRO A N 1
ATOM 816 C CA . PRO A 1 100 ? 4.672 -8.839 -19.191 1.00 89.31 100 PRO A CA 1
ATOM 817 C C . PRO A 1 100 ? 6.049 -8.971 -19.863 1.00 89.31 100 PRO A C 1
ATOM 819 O O . PRO A 1 100 ? 6.418 -10.062 -20.285 1.00 89.31 100 PRO A O 1
ATOM 822 N N . ILE A 1 101 ? 6.808 -7.874 -19.974 1.00 85.44 101 ILE A N 1
ATOM 823 C CA . ILE A 1 101 ? 8.102 -7.824 -20.674 1.00 85.44 101 ILE A CA 1
ATOM 824 C C . ILE A 1 101 ? 9.270 -7.956 -19.688 1.00 85.44 101 ILE A C 1
ATOM 826 O O . ILE A 1 101 ? 10.255 -8.645 -19.956 1.00 85.44 101 ILE A O 1
ATOM 830 N N . LEU A 1 102 ? 9.186 -7.258 -18.554 1.00 88.06 102 LEU A N 1
ATOM 831 C CA . LEU A 1 102 ? 10.287 -7.120 -17.599 1.00 88.06 102 LEU A CA 1
ATOM 832 C C . LEU A 1 102 ? 10.090 -7.920 -16.305 1.00 88.06 102 LEU A C 1
ATOM 834 O O . LEU A 1 102 ? 11.062 -8.160 -15.584 1.00 88.06 102 LEU A O 1
ATOM 838 N N . GLY A 1 103 ? 8.854 -8.322 -16.011 1.00 92.19 103 GLY A N 1
ATOM 839 C CA . GLY A 1 103 ? 8.443 -8.821 -14.705 1.00 92.19 103 GLY A CA 1
ATOM 840 C C . GLY A 1 103 ? 8.394 -7.725 -13.634 1.00 92.19 103 GLY A C 1
ATOM 841 O O . GLY A 1 103 ? 8.623 -6.542 -13.894 1.00 92.19 103 GLY A O 1
ATOM 842 N N . ILE A 1 104 ? 8.106 -8.140 -12.401 1.00 94.69 104 ILE A N 1
ATOM 843 C CA . ILE A 1 104 ? 8.062 -7.266 -11.222 1.00 94.69 104 ILE A CA 1
ATOM 844 C C . ILE A 1 104 ? 9.426 -7.316 -10.519 1.00 94.69 104 ILE A C 1
ATOM 846 O O . ILE A 1 104 ? 9.991 -8.389 -10.306 1.00 94.69 104 ILE A O 1
ATOM 850 N N . GLY A 1 105 ? 9.979 -6.146 -10.193 1.00 93.25 105 GLY A N 1
ATOM 851 C CA . GLY A 1 105 ? 11.226 -6.025 -9.430 1.00 93.25 105 GLY A CA 1
ATOM 852 C C . GLY A 1 105 ? 11.033 -6.223 -7.920 1.00 93.25 105 GLY A C 1
ATOM 853 O O . GLY A 1 105 ? 9.916 -6.379 -7.437 1.00 93.25 105 GLY A O 1
ATOM 854 N N . ASN A 1 106 ? 12.124 -6.175 -7.153 1.00 93.69 106 ASN A N 1
ATOM 855 C CA . ASN A 1 106 ? 12.078 -6.258 -5.682 1.00 93.69 106 ASN A CA 1
ATOM 856 C C . ASN A 1 106 ? 13.175 -5.417 -5.001 1.00 93.69 106 ASN A C 1
ATOM 858 O O . ASN A 1 106 ? 13.604 -5.725 -3.895 1.00 93.69 106 ASN A O 1
ATOM 862 N N . ALA A 1 107 ? 13.687 -4.388 -5.681 1.00 93.56 107 ALA A N 1
ATOM 863 C CA . ALA A 1 107 ? 14.722 -3.522 -5.120 1.00 93.56 107 ALA A CA 1
ATOM 864 C C . ALA A 1 107 ? 14.213 -2.732 -3.897 1.00 93.56 107 ALA A C 1
ATOM 866 O O . ALA A 1 107 ? 13.027 -2.411 -3.849 1.00 93.56 107 ALA A O 1
ATOM 867 N N . PRO A 1 108 ? 15.084 -2.362 -2.945 1.00 94.56 108 PRO A N 1
ATOM 868 C CA . PRO A 1 108 ? 14.722 -1.470 -1.845 1.00 94.56 108 PRO A CA 1
ATOM 869 C C . PRO A 1 108 ? 14.501 -0.026 -2.328 1.00 94.56 108 PRO A C 1
ATOM 871 O O . PRO A 1 108 ? 14.983 0.369 -3.395 1.00 94.56 108 PRO A O 1
ATOM 874 N N . LEU A 1 109 ? 13.809 0.790 -1.525 1.00 93.00 109 LEU A N 1
ATOM 875 C CA . LEU A 1 109 ? 13.641 2.230 -1.772 1.00 93.00 109 LEU A CA 1
ATOM 876 C C . LEU A 1 109 ? 13.529 3.040 -0.475 1.00 93.00 109 LEU A C 1
ATOM 878 O O . LEU A 1 109 ? 13.298 2.484 0.592 1.00 93.00 109 LEU A O 1
ATOM 882 N N . THR A 1 110 ? 13.638 4.366 -0.570 1.00 89.44 110 THR A N 1
ATOM 883 C CA . THR A 1 110 ? 13.350 5.296 0.535 1.00 89.44 110 THR A CA 1
ATOM 884 C C . THR A 1 110 ? 12.110 6.110 0.193 1.00 89.44 110 THR A C 1
ATOM 886 O O . THR A 1 110 ? 12.119 6.831 -0.802 1.00 89.44 110 THR A O 1
ATOM 889 N N . GLY A 1 111 ? 11.046 5.983 0.988 1.00 78.62 111 GLY A N 1
ATOM 890 C CA . GLY A 1 111 ? 9.744 6.587 0.693 1.00 78.62 111 GLY A CA 1
ATOM 891 C C . GLY A 1 111 ? 9.804 8.113 0.648 1.00 78.62 111 GLY A C 1
ATOM 892 O O . GLY A 1 111 ? 10.421 8.732 1.515 1.00 78.62 111 GLY A O 1
ATOM 893 N N . PHE A 1 112 ? 9.132 8.718 -0.337 1.00 78.62 112 PHE A N 1
ATOM 894 C CA . PHE A 1 112 ? 9.172 10.166 -0.571 1.00 78.62 112 PHE A CA 1
ATOM 895 C C . PHE A 1 112 ? 8.661 10.962 0.635 1.00 78.62 112 PHE A C 1
ATOM 897 O O . PHE A 1 112 ? 9.359 11.842 1.133 1.00 78.62 112 PHE A O 1
ATOM 904 N N . LYS A 1 113 ? 7.463 10.627 1.129 1.00 76.25 113 LYS A N 1
ATOM 905 C CA . LYS A 1 113 ? 6.840 11.340 2.252 1.00 76.25 113 LYS A CA 1
ATOM 906 C C . LYS A 1 113 ? 7.435 10.958 3.606 1.00 76.25 113 LYS A C 1
ATOM 908 O O . LYS A 1 113 ? 7.651 11.822 4.448 1.00 76.25 113 LYS A O 1
ATOM 913 N N . SER A 1 114 ? 7.662 9.663 3.834 1.00 79.31 114 SER A N 1
ATOM 914 C CA . SER A 1 114 ? 8.086 9.159 5.146 1.00 79.31 114 SER A CA 1
ATOM 915 C C . SER A 1 114 ? 9.576 9.343 5.423 1.00 79.31 114 SER A C 1
ATOM 917 O O . SER A 1 114 ? 9.969 9.331 6.581 1.00 79.31 114 SER A O 1
ATOM 919 N N . GLY A 1 115 ? 10.429 9.386 4.395 1.00 82.12 115 GLY A N 1
ATOM 920 C CA . GLY A 1 115 ? 11.887 9.302 4.558 1.00 82.12 115 GLY A CA 1
ATOM 921 C C . GLY A 1 115 ? 12.406 7.933 5.035 1.00 82.12 115 GLY A C 1
ATOM 922 O O . GLY A 1 115 ? 13.611 7.703 5.018 1.00 82.12 115 GLY A O 1
ATOM 923 N N . ASN A 1 116 ? 11.521 7.012 5.430 1.00 86.31 116 ASN A N 1
ATOM 924 C CA . ASN A 1 116 ? 11.863 5.638 5.808 1.00 86.31 116 ASN A CA 1
ATOM 925 C C . ASN A 1 116 ? 12.402 4.819 4.630 1.00 86.31 116 ASN A C 1
ATOM 927 O O . ASN A 1 116 ? 11.924 4.947 3.500 1.00 86.31 116 ASN A O 1
ATOM 931 N N . THR A 1 117 ? 13.345 3.925 4.922 1.00 89.88 117 THR A N 1
ATOM 932 C CA . THR A 1 117 ? 13.835 2.917 3.976 1.00 89.88 117 THR A CA 1
ATOM 933 C C . THR A 1 117 ? 12.993 1.652 4.074 1.00 89.88 117 THR A C 1
ATOM 935 O O . THR A 1 117 ? 12.764 1.135 5.163 1.00 89.88 117 THR A O 1
ATOM 938 N N . TYR A 1 118 ? 12.582 1.146 2.918 1.00 90.75 118 TYR A N 1
ATOM 939 C CA . TYR A 1 118 ? 11.812 -0.074 2.739 1.00 90.75 118 TYR A CA 1
ATOM 940 C C . TYR A 1 118 ? 12.676 -1.103 2.010 1.00 90.75 118 TYR A C 1
ATOM 942 O O . TYR A 1 118 ? 13.349 -0.784 1.025 1.00 90.75 118 TYR A O 1
ATOM 950 N N . SER A 1 119 ? 12.645 -2.341 2.494 1.00 90.25 119 SER A N 1
ATOM 951 C CA . SER A 1 119 ? 13.332 -3.505 1.915 1.00 90.25 119 SER A CA 1
ATOM 952 C C . SER A 1 119 ? 12.829 -3.846 0.511 1.00 90.25 119 SER A C 1
ATOM 954 O O . SER A 1 119 ? 13.602 -4.351 -0.301 1.00 90.25 119 SER A O 1
ATOM 956 N N . SER A 1 120 ? 11.560 -3.542 0.216 1.00 94.81 120 SER A N 1
ATOM 957 C CA . SER A 1 120 ? 10.898 -3.903 -1.033 1.00 94.81 120 SER A CA 1
ATOM 958 C C . SER A 1 120 ? 10.081 -2.751 -1.618 1.00 94.81 120 SER A C 1
ATOM 960 O O . SER A 1 120 ? 9.083 -2.301 -1.056 1.00 94.81 120 SER A O 1
ATOM 962 N N . ALA A 1 121 ? 10.466 -2.316 -2.816 1.00 95.75 121 ALA A N 1
ATOM 963 C CA . ALA A 1 121 ? 9.722 -1.343 -3.602 1.00 95.75 121 ALA A CA 1
ATOM 964 C C . ALA A 1 121 ? 8.354 -1.866 -4.057 1.00 95.75 121 ALA A C 1
ATOM 966 O O . ALA A 1 121 ? 7.431 -1.069 -4.209 1.00 95.75 121 ALA A O 1
ATOM 967 N N . ARG A 1 122 ? 8.211 -3.182 -4.276 1.00 96.19 122 ARG A N 1
ATOM 968 C CA . ARG A 1 122 ? 6.926 -3.769 -4.691 1.00 96.19 122 ARG A CA 1
ATOM 969 C C . ARG A 1 122 ? 5.925 -3.786 -3.543 1.00 96.19 122 ARG A C 1
ATOM 971 O O . ARG A 1 122 ? 4.781 -3.422 -3.770 1.00 96.19 122 ARG A O 1
ATOM 978 N N . GLU A 1 123 ? 6.356 -4.099 -2.319 1.00 96.00 123 GLU A N 1
ATOM 979 C CA . GLU A 1 123 ? 5.498 -3.991 -1.130 1.00 96.00 123 GLU A CA 1
ATOM 980 C C . GLU A 1 123 ? 5.089 -2.545 -0.884 1.00 96.00 123 GLU A C 1
ATOM 982 O O . GLU A 1 123 ? 3.908 -2.256 -0.695 1.00 96.00 123 GLU A O 1
ATOM 987 N N . PHE A 1 124 ? 6.062 -1.631 -0.967 1.00 96.12 124 PHE A N 1
ATOM 988 C CA . PHE A 1 124 ? 5.815 -0.206 -0.809 1.00 96.12 124 PHE A CA 1
ATOM 989 C C . PHE A 1 124 ? 4.764 0.293 -1.806 1.00 96.12 124 PHE A C 1
ATOM 991 O O . PHE A 1 124 ? 3.837 1.003 -1.424 1.00 96.12 124 PHE A O 1
ATOM 998 N N . PHE A 1 125 ? 4.893 -0.102 -3.074 1.00 97.19 125 PHE A N 1
ATOM 999 C CA . PHE A 1 125 ? 3.968 0.311 -4.118 1.00 97.19 125 PHE A CA 1
ATOM 1000 C C . PHE A 1 125 ? 2.599 -0.374 -3.994 1.00 97.19 125 PHE A C 1
ATOM 1002 O O . PHE A 1 125 ? 1.574 0.274 -4.190 1.00 97.19 125 PHE A O 1
ATOM 1009 N N . ALA A 1 126 ? 2.556 -1.655 -3.618 1.00 97.38 126 ALA A N 1
ATOM 1010 C CA . ALA A 1 126 ? 1.308 -2.377 -3.374 1.00 97.38 126 ALA A CA 1
ATOM 1011 C C . ALA A 1 126 ? 0.496 -1.724 -2.248 1.00 97.38 126 ALA A C 1
ATOM 1013 O O . ALA A 1 126 ? -0.693 -1.462 -2.429 1.00 97.38 126 ALA A O 1
ATOM 1014 N N . ALA A 1 127 ? 1.144 -1.394 -1.125 1.00 96.75 127 ALA A N 1
ATOM 1015 C CA . ALA A 1 127 ? 0.505 -0.703 -0.009 1.00 96.75 127 ALA A CA 1
ATOM 1016 C C . ALA A 1 127 ? -0.131 0.625 -0.455 1.00 96.75 127 ALA A C 1
ATOM 1018 O O . ALA A 1 127 ? -1.272 0.916 -0.089 1.00 96.75 127 ALA A O 1
ATOM 1019 N N . ASP A 1 128 ? 0.576 1.399 -1.281 1.00 96.94 128 ASP A N 1
ATOM 1020 C CA . ASP A 1 128 ? 0.094 2.678 -1.800 1.00 96.94 128 ASP A CA 1
ATOM 1021 C C . ASP A 1 128 ? -1.068 2.509 -2.804 1.00 96.94 128 ASP A C 1
ATOM 1023 O O . ASP A 1 128 ? -2.017 3.292 -2.763 1.00 96.94 128 ASP A O 1
ATOM 1027 N N . LEU A 1 129 ? -1.060 1.479 -3.664 1.00 97.69 129 LEU A N 1
ATOM 1028 C CA . LEU A 1 129 ? -2.186 1.175 -4.567 1.00 97.69 129 LEU A CA 1
ATOM 1029 C C . LEU A 1 129 ? -3.448 0.740 -3.811 1.00 97.69 129 LEU A C 1
ATOM 1031 O O . LEU A 1 129 ? -4.564 1.089 -4.203 1.00 97.69 129 LEU A O 1
ATOM 1035 N N . ILE A 1 130 ? -3.286 -0.012 -2.723 1.00 97.00 130 ILE A N 1
ATOM 1036 C CA . ILE A 1 130 ? -4.401 -0.443 -1.872 1.00 97.00 130 ILE A CA 1
ATOM 1037 C C . ILE A 1 130 ? -5.004 0.771 -1.155 1.00 97.00 130 ILE A C 1
ATOM 1039 O O . ILE A 1 130 ? -6.221 0.952 -1.185 1.00 97.00 130 ILE A O 1
ATOM 1043 N N . ALA A 1 131 ? -4.167 1.654 -0.598 1.00 95.25 131 ALA A N 1
ATOM 1044 C CA . ALA A 1 131 ? -4.627 2.918 -0.020 1.00 95.25 131 ALA A CA 1
ATOM 1045 C C . ALA A 1 131 ? -5.339 3.797 -1.060 1.00 95.25 131 ALA A C 1
ATOM 1047 O O . ALA A 1 131 ? -6.434 4.296 -0.804 1.00 95.25 131 ALA A O 1
ATOM 1048 N N . TYR A 1 132 ? -4.758 3.937 -2.257 1.00 96.12 132 TYR A N 1
ATOM 1049 C CA . TYR A 1 132 ? -5.378 4.642 -3.378 1.00 96.12 132 TYR A CA 1
ATOM 1050 C C . TYR A 1 132 ? -6.777 4.095 -3.684 1.00 96.12 132 TYR A C 1
ATOM 1052 O O . TYR A 1 132 ? -7.724 4.872 -3.796 1.00 96.12 132 TYR A O 1
ATOM 1060 N N . THR A 1 133 ? -6.925 2.770 -3.759 1.00 95.12 133 THR A N 1
ATOM 1061 C CA . THR A 1 133 ? -8.215 2.102 -4.001 1.00 95.12 133 THR A CA 1
ATOM 1062 C C . THR A 1 133 ? -9.213 2.416 -2.883 1.00 95.12 133 THR A C 1
ATOM 1064 O O . THR A 1 133 ? -10.366 2.758 -3.148 1.00 95.12 133 THR A O 1
ATOM 1067 N N . GLY A 1 134 ? -8.771 2.356 -1.623 1.00 91.94 134 GLY A N 1
ATOM 1068 C CA . GLY A 1 134 ? -9.591 2.692 -0.460 1.00 91.94 134 GLY A CA 1
ATOM 1069 C C . GLY A 1 134 ? -10.117 4.129 -0.495 1.00 91.94 134 GLY A C 1
ATOM 1070 O O . GLY A 1 134 ? -11.295 4.348 -0.208 1.00 91.94 134 GLY A O 1
ATOM 1071 N N . ILE A 1 135 ? -9.287 5.088 -0.906 1.00 92.62 135 ILE A N 1
ATOM 1072 C CA . ILE A 1 135 ? -9.629 6.517 -0.952 1.00 92.62 135 ILE A CA 1
ATOM 1073 C C . ILE A 1 135 ? -10.511 6.848 -2.160 1.00 92.62 135 ILE A C 1
ATOM 1075 O O . ILE A 1 135 ? -11.558 7.476 -2.018 1.00 92.62 135 ILE A O 1
ATOM 1079 N N . THR A 1 136 ? -10.094 6.432 -3.355 1.00 93.75 136 THR A N 1
ATOM 1080 C CA . THR A 1 136 ? -10.723 6.841 -4.623 1.00 93.75 136 THR A CA 1
ATOM 1081 C C . THR A 1 136 ? -11.909 5.972 -5.022 1.00 93.75 136 THR A C 1
ATOM 1083 O O . THR A 1 136 ? -12.723 6.394 -5.839 1.00 93.75 136 THR A O 1
ATOM 1086 N N . LYS A 1 137 ? -12.014 4.764 -4.451 1.00 90.94 137 LYS A N 1
ATOM 1087 C CA . LYS A 1 137 ? -12.942 3.704 -4.877 1.00 90.94 137 LYS A CA 1
ATOM 1088 C C . LYS A 1 137 ? -12.721 3.234 -6.318 1.00 90.94 137 LYS A C 1
ATOM 1090 O O . LYS A 1 137 ? -13.585 2.561 -6.874 1.00 90.94 137 LYS A O 1
ATOM 1095 N N . ASP A 1 138 ? -11.569 3.544 -6.910 1.00 88.94 138 ASP A N 1
ATOM 1096 C CA . ASP A 1 138 ? -11.158 2.978 -8.189 1.00 88.94 138 AS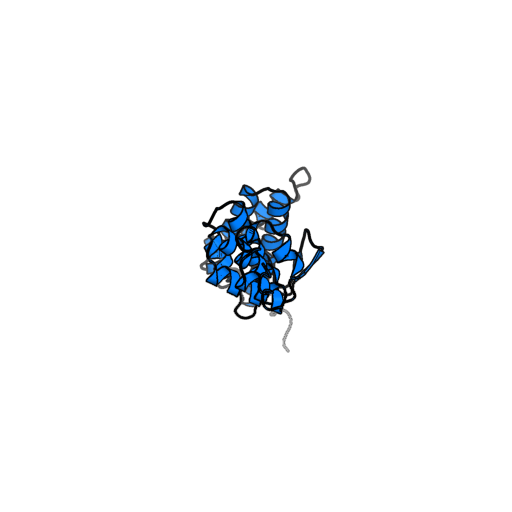P A CA 1
ATOM 1097 C C . ASP A 1 138 ? -10.483 1.619 -7.970 1.00 88.94 138 ASP A C 1
ATOM 1099 O O . ASP A 1 138 ? -9.318 1.515 -7.584 1.00 88.94 138 ASP A O 1
ATOM 1103 N N . PHE A 1 139 ? -11.243 0.556 -8.227 1.00 89.88 139 PHE A N 1
ATOM 1104 C CA . PHE A 1 139 ? -10.776 -0.825 -8.119 1.00 89.88 139 PHE A CA 1
ATOM 1105 C C . PHE A 1 139 ? -9.964 -1.292 -9.337 1.00 89.88 139 PHE A C 1
ATOM 1107 O O . PHE A 1 139 ? -9.406 -2.390 -9.3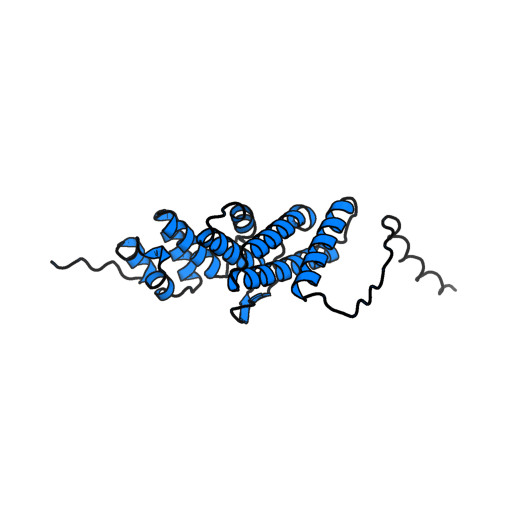03 1.00 89.88 139 PHE A O 1
ATOM 1114 N N . GLY A 1 140 ? -9.854 -0.486 -10.401 1.00 89.81 140 GLY A N 1
ATOM 1115 C CA . GLY A 1 140 ? -9.153 -0.852 -11.635 1.00 89.81 140 GLY A CA 1
ATOM 1116 C C . GLY A 1 140 ? -7.664 -1.146 -11.433 1.00 89.81 140 GLY A C 1
ATOM 1117 O O . GLY A 1 140 ? -7.076 -1.930 -12.179 1.00 89.81 140 GLY A O 1
ATOM 1118 N N . LEU A 1 141 ? -7.060 -0.576 -10.388 1.00 92.00 141 LEU A N 1
ATOM 1119 C CA . LEU A 1 141 ? -5.657 -0.788 -10.027 1.00 92.00 141 LEU A CA 1
ATOM 1120 C C . LEU A 1 141 ? -5.447 -1.820 -8.912 1.00 92.00 141 LEU A C 1
ATOM 1122 O O . LEU A 1 141 ? -4.304 -2.204 -8.651 1.00 92.00 141 LEU A O 1
ATOM 1126 N N . LEU A 1 142 ? -6.515 -2.322 -8.285 1.00 91.56 142 LEU A N 1
ATOM 1127 C CA . LEU A 1 142 ? -6.396 -3.287 -7.188 1.00 91.56 142 LEU A CA 1
ATOM 1128 C C . LEU A 1 142 ? -5.748 -4.596 -7.656 1.00 91.56 142 LEU A C 1
ATOM 1130 O O . LEU A 1 142 ? -4.939 -5.181 -6.939 1.00 91.56 142 LEU A O 1
ATOM 1134 N N . PHE A 1 143 ? -6.039 -5.022 -8.888 1.00 92.00 143 PHE A N 1
ATOM 1135 C CA . PHE A 1 143 ? -5.395 -6.191 -9.488 1.00 92.00 143 PHE A CA 1
ATOM 1136 C C . PHE A 1 143 ? -3.869 -6.034 -9.558 1.00 92.00 143 PHE A C 1
ATOM 1138 O O . PHE A 1 143 ? -3.144 -6.947 -9.167 1.00 92.00 143 PHE A O 1
ATOM 1145 N N . LEU A 1 144 ? -3.379 -4.864 -9.983 1.00 94.50 144 LEU A N 1
ATOM 1146 C CA . LEU A 1 144 ? -1.947 -4.559 -9.999 1.00 94.50 144 LEU A CA 1
ATOM 1147 C C . LEU A 1 144 ? -1.360 -4.573 -8.580 1.00 94.50 144 LEU A C 1
ATOM 1149 O O . LEU A 1 144 ? -0.289 -5.139 -8.374 1.00 94.50 144 LEU A O 1
ATOM 1153 N N . GLY A 1 145 ? -2.070 -3.995 -7.605 1.00 94.38 145 GLY A N 1
ATOM 1154 C CA . GLY A 1 145 ? -1.689 -4.046 -6.192 1.00 94.38 145 GLY A CA 1
ATOM 1155 C C . GLY A 1 145 ? -1.485 -5.480 -5.707 1.00 94.38 145 GLY A C 1
ATOM 1156 O O . GLY A 1 145 ? -0.407 -5.809 -5.218 1.00 94.38 145 GLY A O 1
ATOM 1157 N N . ASN A 1 146 ? -2.468 -6.350 -5.946 1.00 93.25 146 ASN A N 1
ATOM 1158 C CA . ASN A 1 146 ? -2.424 -7.758 -5.551 1.00 93.25 146 ASN A CA 1
ATOM 1159 C C . ASN A 1 146 ? -1.293 -8.537 -6.239 1.00 93.25 146 ASN A C 1
ATOM 1161 O O . ASN A 1 146 ? -0.637 -9.353 -5.598 1.00 93.25 146 ASN A O 1
ATOM 1165 N N . GLN A 1 147 ? -1.012 -8.264 -7.518 1.00 94.19 147 GLN A N 1
ATOM 1166 C CA . GLN A 1 147 ? 0.098 -8.899 -8.243 1.00 94.19 147 GLN A CA 1
ATOM 1167 C C . GLN A 1 147 ? 1.483 -8.567 -7.667 1.00 94.19 147 GLN A C 1
ATOM 1169 O O . GLN A 1 147 ? 2.436 -9.314 -7.892 1.00 94.19 147 GLN A O 1
ATOM 1174 N N . MET A 1 148 ? 1.619 -7.446 -6.958 1.00 94.06 148 MET A N 1
ATOM 1175 C CA . MET A 1 148 ? 2.891 -6.999 -6.388 1.00 94.06 148 MET A CA 1
ATOM 1176 C C . MET A 1 148 ? 3.151 -7.514 -4.971 1.00 94.06 148 MET A C 1
ATOM 1178 O O . MET A 1 148 ? 4.281 -7.382 -4.494 1.00 94.06 148 MET A O 1
ATOM 1182 N N . ILE A 1 149 ? 2.153 -8.106 -4.309 1.00 94.38 149 ILE A N 1
ATOM 1183 C CA . ILE A 1 149 ? 2.296 -8.620 -2.945 1.00 94.38 149 ILE A CA 1
ATOM 1184 C C . ILE A 1 149 ? 3.228 -9.849 -2.969 1.00 94.38 149 ILE A C 1
ATOM 1186 O O . ILE A 1 149 ? 2.936 -10.829 -3.657 1.00 94.38 149 ILE A O 1
ATOM 1190 N N . PRO A 1 150 ? 4.376 -9.818 -2.269 1.00 91.75 150 PRO A N 1
ATOM 1191 C CA . PRO A 1 150 ? 5.245 -10.980 -2.124 1.00 91.75 150 PRO A CA 1
ATOM 1192 C C . PRO A 1 150 ? 4.617 -12.059 -1.234 1.00 91.75 150 PRO A C 1
ATOM 1194 O O . PRO A 1 150 ? 3.731 -11.778 -0.434 1.00 91.75 150 PRO A O 1
ATOM 1197 N N . ASN A 1 151 ? 5.159 -13.278 -1.282 1.00 89.25 151 ASN A N 1
ATOM 1198 C CA . ASN A 1 151 ? 4.816 -14.308 -0.293 1.00 89.25 151 ASN A CA 1
ATOM 1199 C C . ASN A 1 151 ? 5.316 -13.930 1.115 1.00 89.25 151 ASN A C 1
ATOM 1201 O O . ASN A 1 151 ? 4.686 -14.257 2.116 1.00 89.25 151 ASN A O 1
ATOM 1205 N N . ASP A 1 152 ? 6.460 -13.252 1.183 1.00 90.06 152 ASP A N 1
ATOM 1206 C CA . ASP A 1 152 ? 7.168 -12.831 2.386 1.00 90.06 152 ASP A CA 1
ATOM 1207 C C . ASP A 1 152 ? 7.101 -11.306 2.554 1.00 90.06 152 ASP A C 1
ATOM 1209 O O . ASP A 1 152 ? 8.043 -10.579 2.260 1.00 90.06 152 ASP A O 1
ATOM 1213 N N . VAL A 1 153 ? 5.951 -10.811 3.014 1.00 94.06 153 VAL A N 1
ATOM 1214 C CA . VAL A 1 153 ? 5.746 -9.379 3.286 1.00 94.06 153 VAL A CA 1
ATOM 1215 C C . VAL A 1 153 ? 6.441 -8.973 4.587 1.00 94.06 153 VAL A C 1
ATOM 1217 O O . VAL A 1 153 ? 6.314 -9.641 5.615 1.00 94.06 153 VAL A O 1
ATOM 1220 N N . THR A 1 154 ? 7.119 -7.832 4.547 1.00 93.06 154 THR A N 1
ATOM 1221 C CA . THR A 1 154 ? 7.835 -7.217 5.669 1.00 93.06 154 THR A CA 1
ATOM 1222 C C . THR A 1 154 ? 7.318 -5.820 6.021 1.00 93.06 154 THR A C 1
ATOM 1224 O O . THR A 1 154 ? 7.481 -5.398 7.163 1.00 93.06 154 THR A O 1
ATOM 1227 N N . ASP A 1 155 ? 6.673 -5.109 5.090 1.00 92.88 155 ASP A N 1
ATOM 1228 C CA . ASP A 1 155 ? 6.094 -3.783 5.327 1.00 92.88 155 ASP A CA 1
ATOM 1229 C C . ASP A 1 155 ? 4.703 -3.893 5.993 1.00 92.88 155 ASP A C 1
ATOM 1231 O O . ASP A 1 155 ? 3.738 -4.311 5.339 1.00 92.88 155 ASP A O 1
ATOM 1235 N N . PRO A 1 156 ? 4.542 -3.487 7.272 1.00 94.88 156 PRO A N 1
ATOM 1236 C CA . PRO A 1 156 ? 3.255 -3.565 7.966 1.00 94.88 156 PRO A CA 1
ATOM 1237 C C . PRO A 1 156 ? 2.155 -2.719 7.308 1.00 94.88 156 PRO A C 1
ATOM 1239 O O . PRO A 1 156 ? 0.974 -3.054 7.438 1.00 94.88 156 PRO A O 1
ATOM 1242 N N . ARG A 1 157 ? 2.516 -1.662 6.560 1.00 95.50 157 ARG A N 1
ATOM 1243 C CA . ARG A 1 157 ? 1.547 -0.757 5.920 1.00 95.50 157 ARG A CA 1
ATOM 1244 C C . ARG A 1 157 ? 0.666 -1.471 4.907 1.00 95.50 157 ARG A C 1
ATOM 1246 O O . ARG A 1 157 ? -0.485 -1.086 4.732 1.00 95.50 157 ARG A O 1
ATOM 1253 N N . LEU A 1 158 ? 1.192 -2.499 4.243 1.00 96.12 158 LEU A N 1
ATOM 1254 C CA . LEU A 1 158 ? 0.444 -3.271 3.256 1.00 96.12 158 LEU A CA 1
ATOM 1255 C C . LEU A 1 158 ? -0.793 -3.901 3.904 1.00 96.12 158 LEU A C 1
ATOM 1257 O O . LEU A 1 158 ? -1.914 -3.677 3.450 1.00 96.12 158 LEU A O 1
ATOM 1261 N N . TYR A 1 159 ? -0.599 -4.619 5.010 1.00 97.19 159 TYR A N 1
ATOM 1262 C CA . TYR A 1 159 ? -1.694 -5.267 5.732 1.00 97.19 159 TYR A CA 1
ATOM 1263 C C . TYR A 1 159 ? -2.561 -4.283 6.513 1.00 97.19 159 TYR A C 1
ATOM 1265 O O . TYR A 1 159 ? -3.763 -4.505 6.635 1.00 97.19 159 TYR A O 1
ATOM 1273 N N . PHE A 1 160 ? -1.995 -3.174 6.997 1.00 98.19 160 PHE A N 1
ATOM 1274 C CA . PHE A 1 160 ? -2.796 -2.096 7.577 1.00 98.19 160 PHE A CA 1
ATOM 1275 C C . PHE A 1 160 ? -3.780 -1.526 6.542 1.00 98.19 160 PHE A C 1
ATOM 1277 O O . PHE A 1 160 ? -4.980 -1.474 6.800 1.00 98.19 160 PHE A O 1
ATOM 1284 N N . ASN A 1 161 ? -3.305 -1.203 5.336 1.00 97.69 161 ASN A N 1
ATOM 1285 C CA . ASN A 1 161 ? -4.148 -0.660 4.271 1.00 97.69 161 ASN A CA 1
ATOM 1286 C C . ASN A 1 161 ? -5.171 -1.686 3.751 1.00 97.69 161 ASN A C 1
ATOM 1288 O O . ASN A 1 161 ? -6.299 -1.305 3.437 1.00 97.69 161 ASN A O 1
ATOM 1292 N N . LEU A 1 162 ? -4.825 -2.981 3.690 1.00 97.38 162 LEU A N 1
ATOM 1293 C CA . LEU A 1 162 ? -5.803 -4.041 3.401 1.00 97.38 162 LEU A CA 1
ATOM 1294 C C . LEU A 1 162 ? -6.890 -4.105 4.476 1.00 97.38 162 LEU A C 1
ATOM 1296 O O . LEU A 1 162 ? -8.073 -4.172 4.146 1.00 97.38 162 LEU A O 1
ATOM 1300 N N . ALA A 1 163 ? -6.511 -4.037 5.754 1.00 98.31 163 ALA A N 1
ATOM 1301 C CA . ALA A 1 163 ? -7.468 -4.021 6.853 1.00 98.31 163 ALA A CA 1
ATOM 1302 C C . ALA A 1 163 ? -8.420 -2.819 6.757 1.00 98.31 163 ALA A C 1
ATOM 1304 O O . ALA A 1 163 ? -9.626 -3.004 6.902 1.00 98.31 163 ALA A O 1
ATOM 1305 N N . CYS A 1 164 ? -7.909 -1.622 6.446 1.00 98.06 164 CYS A N 1
ATOM 1306 C CA . CYS A 1 164 ? -8.729 -0.437 6.182 1.00 98.06 164 CYS A CA 1
ATOM 1307 C C . CYS A 1 164 ? -9.712 -0.668 5.024 1.00 98.06 164 CYS A C 1
ATOM 1309 O O . CYS A 1 164 ? -10.914 -0.438 5.165 1.00 98.06 164 CYS A O 1
ATOM 1311 N N . LEU A 1 165 ? -9.229 -1.191 3.890 1.00 96.31 165 LEU A N 1
ATOM 1312 C CA . LEU A 1 165 ? -10.062 -1.468 2.719 1.00 96.31 165 LEU A CA 1
ATOM 1313 C C . LEU A 1 165 ? -11.222 -2.421 3.055 1.00 96.31 165 LEU A C 1
ATOM 1315 O O . LEU A 1 165 ? -12.373 -2.121 2.726 1.00 96.31 165 LEU A O 1
ATOM 1319 N N . TYR A 1 166 ? -10.944 -3.527 3.750 1.00 97.38 166 TYR A N 1
ATOM 1320 C CA . TYR A 1 166 ? -11.969 -4.486 4.171 1.00 97.38 166 TYR A CA 1
ATOM 1321 C C . TYR A 1 166 ? -12.893 -3.937 5.263 1.00 97.38 166 TYR A C 1
ATOM 1323 O O . TYR A 1 166 ? -14.095 -4.210 5.247 1.00 97.38 166 TYR A O 1
ATOM 1331 N N . ALA A 1 167 ? -12.386 -3.083 6.158 1.00 97.62 167 ALA A N 1
ATOM 1332 C CA . ALA A 1 167 ? -13.211 -2.402 7.151 1.00 97.62 167 ALA A CA 1
ATOM 1333 C C . ALA A 1 167 ? -14.276 -1.512 6.486 1.00 97.62 167 ALA A C 1
ATOM 1335 O O . ALA A 1 167 ? -15.455 -1.557 6.861 1.00 97.62 167 ALA A O 1
ATOM 1336 N N . ILE A 1 168 ? -13.893 -0.768 5.442 1.00 94.81 168 ILE A N 1
ATOM 1337 C CA . ILE A 1 168 ? -14.828 0.051 4.660 1.00 94.81 168 ILE A CA 1
ATOM 1338 C C . ILE A 1 168 ? -15.848 -0.826 3.919 1.00 94.81 168 ILE A C 1
ATOM 1340 O O . ILE A 1 168 ? -17.024 -0.469 3.840 1.00 94.81 168 ILE A O 1
ATOM 1344 N N . GLN A 1 169 ? -15.426 -1.986 3.412 1.00 94.12 169 GLN A N 1
ATOM 1345 C CA . GLN A 1 169 ? -16.307 -2.961 2.755 1.00 94.12 169 GLN A CA 1
ATOM 1346 C C . GLN A 1 169 ? -17.217 -3.725 3.730 1.00 94.12 169 GLN A C 1
ATOM 1348 O O . GLN A 1 169 ? -18.099 -4.455 3.285 1.00 94.12 169 GLN A O 1
ATOM 1353 N N . ARG A 1 170 ? -17.046 -3.531 5.046 1.00 96.12 170 ARG A N 1
ATOM 1354 C CA . ARG A 1 170 ? -17.734 -4.275 6.115 1.00 96.12 170 ARG A CA 1
ATOM 1355 C C . ARG A 1 170 ? -17.432 -5.778 6.116 1.00 96.12 170 ARG A C 1
ATOM 1357 O O . ARG A 1 170 ? -18.196 -6.544 6.699 1.00 96.12 170 ARG A O 1
ATOM 1364 N N . ASP A 1 171 ? -16.304 -6.187 5.544 1.00 97.81 171 ASP A N 1
ATOM 1365 C CA . ASP A 1 171 ? -15.838 -7.569 5.615 1.00 97.81 171 ASP A CA 1
ATOM 1366 C C . ASP A 1 171 ? -15.060 -7.782 6.919 1.00 97.81 171 ASP A C 1
ATOM 1368 O O . ASP A 1 171 ? -13.893 -7.410 7.047 1.00 97.81 171 ASP A O 1
ATOM 1372 N N . LYS A 1 172 ? -15.743 -8.330 7.930 1.00 97.75 172 LYS A N 1
ATOM 1373 C CA . LYS A 1 172 ? -15.166 -8.529 9.264 1.00 97.75 172 LYS A CA 1
ATOM 1374 C C . LYS A 1 172 ? -14.012 -9.531 9.245 1.00 97.75 172 LYS A C 1
ATOM 1376 O O . LYS A 1 172 ? -13.018 -9.299 9.929 1.00 97.75 172 LYS A O 1
ATOM 1381 N N . GLU A 1 173 ? -14.162 -10.650 8.544 1.00 98.25 173 GLU A N 1
ATOM 1382 C CA . GLU A 1 173 ? -13.204 -11.758 8.622 1.00 98.25 173 GLU A CA 1
ATOM 1383 C C . GLU A 1 173 ? -11.872 -11.357 7.994 1.00 98.25 173 GLU A C 1
ATOM 1385 O O . GLU A 1 173 ? -10.830 -11.448 8.652 1.00 98.25 173 GLU A O 1
ATOM 1390 N N . GLU A 1 174 ? -11.921 -10.800 6.783 1.00 98.25 174 GLU A N 1
ATOM 1391 C CA . GLU A 1 174 ? -10.730 -10.307 6.098 1.00 98.25 174 GLU A CA 1
ATOM 1392 C C . GLU A 1 174 ? -10.109 -9.123 6.837 1.00 98.25 174 GLU A C 1
ATOM 1394 O O . GLU A 1 174 ? -8.890 -9.067 7.020 1.00 98.25 174 GLU A O 1
ATOM 1399 N N . MET A 1 175 ? -10.921 -8.200 7.357 1.00 98.44 175 MET A N 1
ATOM 1400 C CA . MET A 1 175 ? -10.404 -7.098 8.164 1.00 98.44 175 MET A CA 1
ATOM 1401 C C . MET A 1 175 ? -9.614 -7.616 9.376 1.00 98.44 175 MET A C 1
ATOM 1403 O O . MET A 1 175 ? -8.451 -7.246 9.541 1.00 98.44 175 MET A O 1
ATOM 1407 N N . LEU A 1 176 ? -10.179 -8.519 10.187 1.00 98.56 176 LEU A N 1
ATOM 1408 C CA . LEU A 1 176 ? -9.498 -9.054 11.375 1.00 98.56 176 LEU A CA 1
ATOM 1409 C C . LEU A 1 176 ? -8.232 -9.844 11.020 1.00 98.56 176 LEU A C 1
ATOM 1411 O O . LEU A 1 176 ? -7.229 -9.746 11.735 1.00 98.56 176 LEU A O 1
ATOM 1415 N N . HIS A 1 177 ? -8.260 -10.600 9.919 1.00 98.00 177 HIS A N 1
ATOM 1416 C CA . HIS A 1 177 ? -7.097 -11.321 9.409 1.00 98.00 177 HIS A CA 1
ATOM 1417 C C . HIS A 1 177 ? -5.930 -10.365 9.117 1.00 98.00 177 HIS A C 1
ATOM 1419 O O . HIS A 1 177 ? -4.816 -10.557 9.616 1.00 98.00 177 HIS A O 1
ATOM 1425 N N . ASN A 1 178 ? -6.205 -9.293 8.373 1.00 98.19 178 ASN A N 1
ATOM 1426 C CA . ASN A 1 178 ? -5.205 -8.306 7.982 1.00 98.19 178 ASN A CA 1
ATOM 1427 C C . ASN A 1 178 ? -4.709 -7.473 9.184 1.00 98.19 178 ASN A C 1
ATOM 1429 O O . ASN A 1 178 ? -3.500 -7.258 9.310 1.00 98.19 178 ASN A O 1
ATOM 1433 N N . VAL A 1 179 ? -5.585 -7.100 10.133 1.00 98.44 179 VAL A N 1
ATOM 1434 C CA . VAL A 1 179 ? -5.187 -6.452 11.404 1.00 98.44 179 VAL A CA 1
ATOM 1435 C C . VAL A 1 179 ? -4.170 -7.315 12.155 1.00 98.44 179 VAL A C 1
ATOM 1437 O O . VAL A 1 179 ? -3.124 -6.822 12.581 1.00 98.44 179 VAL A O 1
ATOM 1440 N N . ALA A 1 180 ? -4.444 -8.615 12.300 1.00 97.81 180 ALA A N 1
ATOM 1441 C CA . ALA A 1 180 ? -3.560 -9.521 13.025 1.00 97.81 180 ALA A CA 1
ATOM 1442 C C . ALA A 1 180 ? -2.170 -9.626 12.375 1.00 97.81 180 ALA A C 1
ATOM 1444 O O . ALA A 1 180 ? -1.165 -9.681 13.086 1.00 97.81 180 ALA A O 1
ATOM 1445 N N . ILE A 1 181 ? -2.088 -9.641 11.040 1.00 96.56 181 ILE A N 1
ATOM 1446 C CA . ILE A 1 181 ? -0.800 -9.671 10.335 1.00 96.56 181 ILE A CA 1
ATOM 1447 C C . ILE A 1 181 ? -0.047 -8.352 10.518 1.00 96.56 181 ILE A C 1
ATOM 1449 O O . ILE A 1 181 ? 1.125 -8.375 10.894 1.00 96.56 181 ILE A O 1
ATOM 1453 N N . ALA A 1 182 ? -0.711 -7.216 10.309 1.00 97.56 182 ALA A N 1
ATOM 1454 C CA . ALA A 1 182 ? -0.101 -5.898 10.450 1.00 97.56 182 ALA A CA 1
ATOM 1455 C C . ALA A 1 182 ? 0.484 -5.677 11.857 1.00 97.56 182 ALA A C 1
ATOM 1457 O O . ALA A 1 182 ? 1.617 -5.215 11.987 1.00 97.56 182 ALA A O 1
ATOM 1458 N N . LEU A 1 183 ? -0.232 -6.090 12.912 1.00 97.19 183 LEU A N 1
ATOM 1459 C CA . LEU A 1 183 ? 0.266 -6.044 14.294 1.00 97.19 183 LEU A CA 1
ATOM 1460 C C . LEU A 1 183 ? 1.519 -6.909 14.494 1.00 97.19 183 LEU A C 1
ATOM 1462 O O . LEU A 1 183 ? 2.475 -6.464 15.127 1.00 97.19 183 LEU A O 1
ATOM 1466 N N . ARG A 1 184 ? 1.558 -8.126 13.928 1.00 96.12 184 ARG A N 1
ATOM 1467 C CA . ARG A 1 184 ? 2.753 -8.994 13.990 1.00 96.12 184 ARG A CA 1
ATOM 1468 C C . ARG A 1 184 ? 3.962 -8.388 13.278 1.00 96.12 184 ARG A C 1
ATOM 1470 O O . ARG A 1 184 ? 5.086 -8.628 13.705 1.00 96.12 184 ARG A O 1
ATOM 1477 N N . LEU A 1 185 ? 3.729 -7.613 12.220 1.00 94.25 185 LEU A N 1
ATOM 1478 C CA . LEU A 1 185 ? 4.762 -6.883 11.479 1.00 94.25 185 LEU A CA 1
ATOM 1479 C C . LEU A 1 185 ? 5.151 -5.546 12.139 1.00 94.25 185 LEU A C 1
ATOM 1481 O O . LEU A 1 185 ? 6.012 -4.836 11.627 1.00 94.25 185 LEU A O 1
ATOM 1485 N N . GLY A 1 186 ? 4.552 -5.205 13.285 1.00 94.88 186 GLY A N 1
ATOM 1486 C CA . GLY A 1 186 ? 4.922 -4.039 14.084 1.00 94.88 186 GLY A CA 1
ATOM 1487 C C . GLY A 1 186 ? 4.068 -2.791 13.858 1.00 94.88 186 GLY A C 1
ATOM 1488 O O . GLY A 1 186 ? 4.444 -1.725 14.346 1.00 94.88 186 GLY A O 1
ATOM 1489 N N . GLN A 1 187 ? 2.924 -2.888 13.167 1.00 95.81 187 GLN A N 1
ATOM 1490 C CA . GLN A 1 187 ? 1.952 -1.789 13.131 1.00 95.81 187 GLN A CA 1
ATOM 1491 C C . GLN A 1 187 ? 1.471 -1.472 14.553 1.00 95.81 187 GLN A C 1
ATOM 1493 O O . GLN A 1 187 ? 1.206 -2.377 15.346 1.00 95.81 187 GLN A O 1
ATOM 1498 N N . SER A 1 188 ? 1.329 -0.190 14.888 1.00 96.06 188 SER A N 1
ATOM 1499 C CA . SER A 1 188 ? 0.885 0.203 16.223 1.00 96.06 188 SER A CA 1
ATOM 1500 C C . SER A 1 188 ? -0.604 -0.106 16.417 1.00 96.06 188 SER A C 1
ATOM 1502 O O . SER A 1 188 ? -1.422 0.331 15.606 1.00 96.06 188 SER A O 1
ATOM 1504 N N . PRO A 1 189 ? -1.008 -0.744 17.535 1.00 96.31 189 PRO A N 1
ATOM 1505 C CA . PRO A 1 189 ? -2.413 -0.855 17.929 1.00 96.31 189 PRO A CA 1
ATOM 1506 C C . PRO A 1 189 ? -3.174 0.471 17.901 1.00 96.31 189 PRO A C 1
ATOM 1508 O O . PRO A 1 189 ? -4.363 0.507 17.590 1.00 96.31 189 PRO A O 1
ATOM 1511 N N . LYS A 1 190 ? -2.484 1.573 18.227 1.00 96.31 190 LYS A N 1
ATOM 1512 C CA . LYS A 1 190 ? -3.075 2.911 18.246 1.00 96.31 190 LYS A CA 1
ATOM 1513 C C . LYS A 1 190 ? -3.636 3.290 16.878 1.00 96.31 190 LYS A C 1
ATOM 1515 O O . LYS A 1 190 ? -4.706 3.887 16.845 1.00 96.31 190 LYS A O 1
ATOM 1520 N N . ASP A 1 191 ? -2.961 2.909 15.796 1.00 96.62 191 ASP A N 1
ATOM 1521 C CA . ASP A 1 191 ? -3.349 3.298 14.442 1.00 96.62 191 ASP A CA 1
ATOM 1522 C C . ASP A 1 191 ? -4.741 2.742 14.106 1.00 96.62 191 ASP A C 1
ATOM 1524 O O . ASP A 1 191 ? -5.611 3.497 13.689 1.00 96.62 191 ASP A O 1
ATOM 1528 N N . PHE A 1 192 ? -5.019 1.479 14.451 1.00 97.62 192 PHE A N 1
ATOM 1529 C CA . PHE A 1 192 ? -6.342 0.857 14.286 1.00 97.62 192 PHE A CA 1
ATOM 1530 C C . PHE A 1 192 ? -7.439 1.499 15.148 1.00 97.62 192 PHE A C 1
ATOM 1532 O O . PHE A 1 192 ? -8.603 1.555 14.755 1.00 97.62 192 PHE A O 1
ATOM 1539 N N . LEU A 1 193 ? -7.093 1.973 16.349 1.00 95.44 193 LEU A N 1
ATOM 1540 C CA . LEU A 1 193 ? -8.056 2.607 17.256 1.00 95.44 193 LEU A CA 1
ATOM 1541 C C . LEU A 1 193 ? -8.387 4.046 16.844 1.00 95.44 193 LEU A C 1
ATOM 1543 O O . LEU A 1 193 ? -9.483 4.531 17.139 1.00 95.44 193 LEU A O 1
ATOM 1547 N N . THR A 1 194 ? -7.455 4.742 16.192 1.00 96.00 194 THR A N 1
ATOM 1548 C CA . THR A 1 194 ? -7.630 6.144 15.797 1.00 96.00 194 THR A CA 1
ATOM 1549 C C . THR A 1 194 ? -8.113 6.322 14.368 1.00 96.00 194 THR A C 1
ATOM 1551 O O . THR A 1 194 ? -8.798 7.306 14.107 1.00 96.00 194 THR A O 1
ATOM 1554 N N . ASP A 1 195 ? -7.800 5.395 13.466 1.00 96.88 195 ASP A N 1
ATOM 1555 C CA . ASP A 1 195 ? -8.210 5.490 12.068 1.00 96.88 195 ASP A CA 1
ATOM 1556 C C . ASP A 1 195 ? -9.741 5.361 11.933 1.00 96.88 195 ASP A C 1
ATOM 1558 O O . ASP A 1 195 ? -10.391 4.590 12.655 1.00 96.88 195 ASP A O 1
ATOM 1562 N N . SER A 1 196 ? -10.335 6.196 11.079 1.00 96.62 196 SER A N 1
ATOM 1563 C CA . SER A 1 196 ? -11.786 6.278 10.882 1.00 96.62 196 SER A CA 1
ATOM 1564 C C . SER A 1 196 ? -12.347 5.081 10.123 1.00 96.62 196 SER A C 1
ATOM 1566 O O . SER A 1 196 ? -13.518 4.745 10.303 1.00 96.62 196 SER A O 1
ATOM 1568 N N . ASP A 1 197 ? -11.533 4.391 9.320 1.00 97.00 197 ASP A N 1
ATOM 1569 C CA . ASP A 1 197 ? -11.995 3.250 8.523 1.00 97.00 197 ASP A CA 1
ATOM 1570 C C . ASP A 1 197 ? -12.505 2.105 9.416 1.00 97.00 197 ASP A C 1
ATOM 1572 O O . ASP A 1 197 ? -13.429 1.372 9.051 1.00 97.00 197 ASP A O 1
ATOM 1576 N N . PHE A 1 198 ? -11.992 2.012 10.648 1.00 98.06 198 PHE A N 1
ATOM 1577 C CA . PHE A 1 198 ? -12.404 1.017 11.639 1.00 98.06 198 PHE A CA 1
ATOM 1578 C C . PHE A 1 198 ? -13.578 1.445 12.526 1.00 98.06 198 PHE A C 1
ATOM 1580 O O . PHE A 1 198 ? -13.964 0.675 13.404 1.00 98.06 198 PHE A O 1
ATOM 1587 N N . ASP A 1 199 ? -14.188 2.623 12.342 1.00 96.94 199 ASP A N 1
ATOM 1588 C CA . ASP A 1 199 ? -15.227 3.139 13.254 1.00 96.94 199 ASP A CA 1
ATOM 1589 C C . ASP A 1 199 ? -16.382 2.153 13.497 1.00 96.94 199 ASP A C 1
ATOM 1591 O O . ASP A 1 199 ? -16.876 2.031 14.619 1.00 96.94 199 ASP A O 1
ATOM 1595 N N . GLY A 1 200 ? -16.772 1.380 12.477 1.00 96.12 200 GLY A N 1
ATOM 1596 C CA . GLY A 1 200 ? -17.817 0.356 12.620 1.00 96.12 200 GLY A CA 1
ATOM 1597 C C . GLY A 1 200 ? -17.412 -0.881 13.427 1.00 96.12 200 GLY A C 1
ATOM 1598 O O . GLY A 1 200 ? -18.285 -1.642 13.831 1.00 96.12 200 GLY A O 1
ATOM 1599 N N . PHE A 1 201 ? -16.120 -1.071 13.687 1.00 97.38 201 PHE A N 1
ATOM 1600 C CA . PHE A 1 201 ? -15.557 -2.223 14.393 1.00 97.38 201 PHE A CA 1
ATOM 1601 C C . PHE A 1 201 ? -14.970 -1.870 15.762 1.00 97.38 201 PHE A C 1
ATOM 1603 O O . PHE A 1 201 ? -14.686 -2.768 16.547 1.00 97.38 201 PHE A O 1
ATOM 1610 N N . LYS A 1 202 ? -14.855 -0.587 16.131 1.00 94.81 202 LYS A N 1
ATOM 1611 C CA . LYS A 1 202 ? -14.261 -0.160 17.419 1.00 94.81 202 LYS A CA 1
ATOM 1612 C C . LYS A 1 202 ? -14.968 -0.704 18.669 1.00 94.81 202 LYS A C 1
ATOM 1614 O O . LYS A 1 202 ? -14.382 -0.694 19.747 1.00 94.81 202 LYS A O 1
ATOM 1619 N N . LYS A 1 203 ? -16.216 -1.166 18.542 1.00 94.62 203 LYS A N 1
ATOM 1620 C CA . LYS A 1 203 ? -16.986 -1.824 19.617 1.00 94.62 203 LYS A CA 1
ATOM 1621 C C . LYS A 1 203 ? -17.076 -3.345 19.459 1.00 94.62 203 LYS A C 1
ATOM 1623 O O . LYS A 1 203 ? -17.657 -4.001 20.319 1.00 94.62 203 LYS A O 1
ATOM 1628 N N . ASP A 1 204 ? -16.549 -3.896 18.370 1.00 96.75 204 ASP A N 1
ATOM 1629 C CA . ASP A 1 204 ? -16.568 -5.330 18.117 1.00 96.75 204 ASP A CA 1
ATOM 1630 C C . ASP A 1 204 ? -15.581 -6.041 19.065 1.00 96.75 204 ASP A C 1
ATOM 1632 O O . ASP A 1 204 ? -14.417 -5.636 19.167 1.00 96.75 204 ASP A O 1
ATOM 1636 N N . PRO A 1 205 ? -16.021 -7.086 19.788 1.00 96.12 205 PRO A N 1
ATOM 1637 C CA . PRO A 1 205 ? -15.183 -7.745 20.783 1.00 96.12 205 PRO A CA 1
ATOM 1638 C C . PRO A 1 205 ? -13.977 -8.465 20.169 1.00 96.12 205 PRO A C 1
ATOM 1640 O O . PRO A 1 205 ? -12.936 -8.539 20.822 1.00 96.12 205 PRO A O 1
ATOM 1643 N N . ASP A 1 206 ? -14.075 -8.966 18.934 1.00 97.06 206 ASP A N 1
ATOM 1644 C CA . ASP A 1 206 ? -12.948 -9.609 18.258 1.00 97.06 206 ASP A CA 1
ATOM 1645 C C . ASP A 1 206 ? -11.916 -8.578 17.816 1.00 97.06 206 ASP A C 1
ATOM 1647 O O . ASP A 1 206 ? -10.721 -8.784 18.034 1.00 97.06 206 ASP A O 1
ATOM 1651 N N . PHE A 1 207 ? -12.367 -7.441 17.283 1.00 97.50 207 PHE A N 1
ATOM 1652 C CA . PHE A 1 207 ? -11.484 -6.330 16.933 1.00 97.50 207 PHE A CA 1
ATOM 1653 C C . PHE A 1 207 ? -10.727 -5.805 18.157 1.00 97.50 207 PHE A C 1
ATOM 1655 O O . PHE A 1 207 ? -9.498 -5.734 18.144 1.00 97.50 207 PHE A O 1
ATOM 1662 N N . ILE A 1 208 ? -11.440 -5.517 19.254 1.00 95.88 208 ILE A N 1
ATOM 1663 C CA . ILE A 1 208 ? -10.828 -5.074 20.517 1.00 95.88 208 ILE A CA 1
ATOM 1664 C C . ILE A 1 208 ? -9.817 -6.111 21.009 1.00 95.88 208 ILE A C 1
ATOM 1666 O O . ILE A 1 208 ? -8.710 -5.745 21.414 1.00 95.88 208 ILE A O 1
ATOM 1670 N N . ARG A 1 209 ? -10.174 -7.399 20.952 1.00 95.50 209 ARG A N 1
ATOM 1671 C CA . ARG A 1 209 ? -9.308 -8.492 21.398 1.00 95.50 209 ARG A CA 1
ATOM 1672 C C . ARG A 1 209 ? -8.009 -8.563 20.611 1.00 95.50 209 ARG A C 1
ATOM 1674 O O . ARG A 1 209 ? -6.950 -8.668 21.226 1.00 95.50 209 ARG A O 1
ATOM 1681 N N .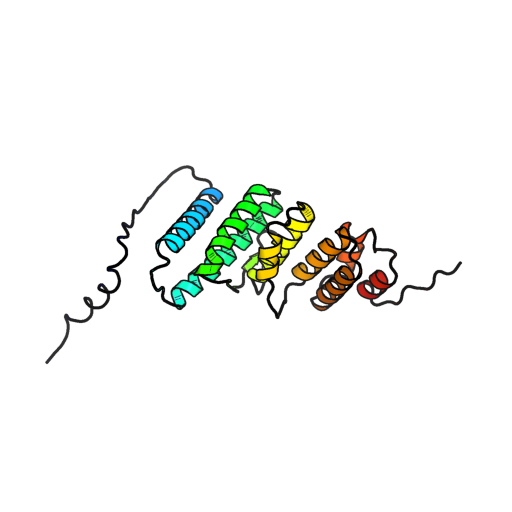 ILE A 1 210 ? -8.082 -8.485 19.285 1.00 95.94 210 ILE A N 1
ATOM 1682 C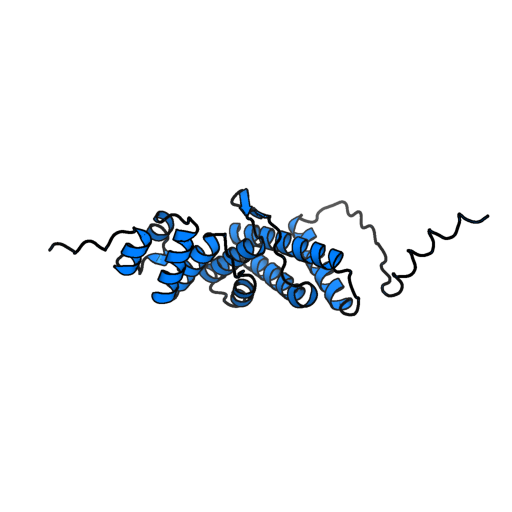 CA . ILE A 1 210 ? -6.897 -8.543 18.426 1.00 95.94 210 ILE A CA 1
ATOM 1683 C C . ILE A 1 210 ? -6.034 -7.291 18.613 1.00 95.94 210 ILE A C 1
ATOM 1685 O O . ILE A 1 210 ? -4.833 -7.415 18.830 1.00 95.94 210 ILE A O 1
ATOM 1689 N N . VAL A 1 211 ? -6.632 -6.096 18.589 1.00 95.44 211 VAL A N 1
ATOM 1690 C CA . VAL A 1 211 ? -5.885 -4.829 18.636 1.00 95.44 211 VAL A CA 1
ATOM 1691 C C . VAL A 1 211 ? -5.234 -4.590 19.998 1.00 95.44 211 VAL A C 1
ATOM 1693 O O . VAL A 1 211 ? -4.093 -4.146 20.071 1.00 95.44 211 VAL A O 1
ATOM 1696 N N . THR A 1 212 ? -5.930 -4.886 21.097 1.00 90.31 212 THR A N 1
ATOM 1697 C CA . THR A 1 212 ? -5.422 -4.592 22.450 1.00 90.31 212 THR A CA 1
ATOM 1698 C C . THR A 1 212 ? -4.672 -5.756 23.093 1.00 90.31 212 THR A C 1
ATOM 1700 O O . THR A 1 212 ? -4.055 -5.573 24.144 1.00 90.31 212 THR A O 1
ATOM 1703 N N . GLY A 1 213 ? -4.763 -6.961 22.520 1.00 81.38 213 GLY A N 1
ATOM 1704 C CA . GLY A 1 213 ? -4.275 -8.190 23.146 1.00 81.38 213 GLY A CA 1
ATOM 1705 C C . GLY A 1 213 ? -5.018 -8.567 24.437 1.00 81.38 213 GLY A C 1
ATOM 1706 O O . GLY A 1 213 ? -4.562 -9.443 25.169 1.00 81.38 213 GLY A O 1
ATOM 1707 N N . ARG A 1 214 ? -6.144 -7.908 24.751 1.00 64.19 214 ARG A N 1
ATOM 1708 C CA . ARG A 1 214 ? -6.974 -8.165 25.937 1.00 64.19 214 ARG A CA 1
ATOM 1709 C C . ARG A 1 214 ? -8.331 -8.704 25.510 1.00 64.19 214 ARG A C 1
ATOM 1711 O O . ARG A 1 214 ? -8.967 -8.130 24.637 1.00 64.19 214 ARG A O 1
ATOM 1718 N N . SER A 1 215 ? -8.826 -9.753 26.163 1.00 51.91 215 SER A N 1
ATOM 1719 C CA . SER A 1 215 ? -10.233 -10.151 26.032 1.00 51.91 215 SER A CA 1
ATOM 1720 C C . SER A 1 215 ? -11.131 -8.952 26.356 1.00 51.91 215 SER A C 1
ATOM 1722 O O . SER A 1 215 ? -10.894 -8.282 27.364 1.00 51.91 215 SER A O 1
ATOM 1724 N N . ALA A 1 216 ? -12.128 -8.665 25.510 1.00 50.06 216 ALA A N 1
ATOM 1725 C CA . ALA A 1 216 ? -13.092 -7.597 25.766 1.00 50.06 216 ALA A CA 1
ATOM 1726 C C . ALA A 1 216 ? -13.655 -7.762 27.188 1.00 50.06 216 ALA A C 1
ATOM 1728 O O . ALA A 1 216 ? -14.172 -8.828 27.529 1.00 50.06 216 ALA A O 1
ATOM 1729 N N . ALA A 1 217 ? -13.483 -6.745 28.038 1.00 48.84 217 ALA A N 1
ATOM 1730 C CA . ALA A 1 217 ? -13.995 -6.798 29.400 1.00 48.84 217 ALA A CA 1
ATOM 1731 C C . ALA A 1 217 ? -15.520 -7.011 29.344 1.00 48.84 217 ALA A C 1
ATOM 1733 O O . ALA A 1 217 ? -16.187 -6.331 28.557 1.00 48.84 217 ALA A O 1
ATOM 1734 N N . PRO A 1 218 ? -16.088 -7.940 30.133 1.00 43.38 218 PRO A N 1
ATOM 1735 C CA . PRO A 1 218 ? -17.531 -8.096 30.184 1.00 43.38 218 PRO A CA 1
ATOM 1736 C C . PRO A 1 218 ? -18.129 -6.785 30.699 1.00 43.38 218 PRO A C 1
ATOM 1738 O O . PRO A 1 218 ? -17.724 -6.285 31.747 1.00 43.38 218 PRO A O 1
ATOM 1741 N N . PHE A 1 219 ? -19.062 -6.211 29.937 1.00 41.56 219 PHE A N 1
ATOM 1742 C CA . PHE A 1 219 ? -19.807 -5.028 30.354 1.00 41.56 219 PHE A CA 1
ATOM 1743 C C . PHE A 1 219 ? -20.486 -5.313 31.700 1.00 41.56 219 PHE A C 1
ATOM 1745 O O . PHE A 1 219 ? -21.426 -6.106 31.771 1.00 41.56 219 PHE A O 1
ATOM 1752 N N . SER A 1 220 ? -20.014 -4.669 32.766 1.00 41.41 220 SER A N 1
ATOM 1753 C CA . SER A 1 220 ? -20.750 -4.571 34.022 1.00 41.41 220 SER A CA 1
ATOM 1754 C C . SER A 1 220 ? -21.939 -3.635 33.802 1.00 41.41 220 SER A C 1
ATOM 1756 O O . SER A 1 220 ? -21.740 -2.470 33.448 1.00 41.41 220 SER A O 1
ATOM 1758 N N . LYS A 1 221 ? -23.152 -4.172 33.961 1.00 40.06 221 LYS A N 1
ATOM 1759 C CA . LYS A 1 221 ? -24.371 -3.381 34.174 1.00 40.06 221 LYS A CA 1
ATOM 1760 C C . LYS A 1 221 ? -24.336 -2.707 35.539 1.00 40.06 221 LYS A C 1
ATOM 1762 O O . LYS A 1 221 ? -23.771 -3.327 36.466 1.00 40.06 221 LYS A O 1
#

Secondary structure (DSSP, 8-state):
---SSSSSSSSSSS-TT-----------S---HHHHHHHHHHHHHHHHHHTTTS---HHHHHHHHHHHHHHHHHHHHHHHHTT-HHHHHHHHHHHHTTHHHH------EE-TTT--EES-HHHHHHHHHHHHHHHH--GGGHHHHHHH--SS---HHHHHHHHHHHHHHT-HHHHHHHHHHHHHTT--HHHHHH-GGGTTTTT-HHHHHHHHSSPPPP---

pLDDT: mean 79.93, std 23.05, range [26.81, 98.56]

Sequence (221 aa):
MSQSKGYYFKKLLDLKCCGFIWMRMQTKSILNRKHTFLVRVVLTVILLVFSGNCSYSESLRENLRNYLLVKVALQFNEHISNNEWSEAALIAHLYSLTIPILGIGNAPLTGFKSGNTYSSAREFFAADLIAYTGITKDFGLLFLGNQMIPNDVTDPRLYFNLACLYAIQRDKEEMLHNVAIALRLGQSPKDFLTDSDFDGFKKDPDFIRIVTGRSAAPFSK

Organism: NCBI:txid1001601

Foldseek 3Di:
DDDDDPDPPPVPPVPPPDDDDPDPDPDDDDDPPLRVVVVVLVVVLVCLVVVVVDDDDLVVLQVVQAVLLQVLLQVLLVCVVVVVLVSSVVSLVSNVSCCVRRNHYFPWYQHPVPSDIDRGSLLSSLLSLLLSCLVVVPCVCNVVSVSSDDPDDQALSNLVSQLLSCLQVVNPVSNLVSLLVSVVSPDQLVCCCPDPSNVVPNPPQSNCCSSVVDRDDPDDD

Radius of gyration: 23.27 Å; chains: 1; bounding box: 78×40×70 Å